Protein 9F2C (pdb70)

B-factor: mean 31.85, std 6.53, range [19.8, 59.44]

Foldseek 3Di:
DQPDDVVVVVVVVCVVPVVDDDDPCNSVVVSVVVVVLVVQLVVQCVVVVHPDRDPVSD/DPDDVVVVQVVVCVVPVVDGDDPVNVVVVVVVVVVLVVQLVVQCVVVVHPDRDPVSD/DFPDDVVVVQVVVCVVPVVDDDDPVNSVVVRVVVVVLVVQLVVQCVVVVHPDRDPVSD/DPDDVVVVQVVVCVVPVVDDDDPVNVVVVVVVVVVLVVQLVVQCVVVVHPDGDPVSD

Organism: Thermococcus kodakarensis (strain ATCC BAA-918 / JCM 12380 / KOD1) (NCBI:txid69014)

InterPro domains:
  IPR009072 Histone-fold [SSF47113] (6-59)

Structure (mmCIF, N/CA/C/O backbone):
data_9F2C
#
_entry.id   9F2C
#
_cell.length_a   52.655
_cell.length_b   64.294
_cell.length_c   79.846
_cell.angle_alpha   90.00
_cell.angle_beta   90.00
_cell.angle_gamma   90.00
#
_symmetry.space_group_name_H-M   'P 21 21 21'
#
loop_
_entity.id
_entity.type
_entity.pdbx_description
1 polymer 'hypothetical protein'
2 water water
#
loop_
_atom_site.group_PDB
_atom_site.id
_atom_site.type_symbol
_atom_site.label_atom_id
_atom_site.label_alt_id
_atom_site.label_comp_id
_atom_site.label_asym_id
_atom_site.label_entity_id
_atom_site.label_seq_id
_atom_site.pdbx_PDB_ins_code
_atom_site.Cartn_x
_atom_site.Cartn_y
_atom_site.Cartn_z
_atom_site.occupancy
_atom_site.B_iso_or_equiv
_atom_site.auth_seq_id
_atom_site.auth_comp_id
_atom_site.auth_asym_id
_atom_site.auth_atom_id
_atom_site.pdbx_PDB_model_num
ATOM 1 N N . ALA A 1 2 ? -20.221 7.735 -10.751 1.00 53.41 2 ALA A N 1
ATOM 2 C CA . ALA A 1 2 ? -21.357 7.905 -9.764 1.00 52.92 2 ALA A CA 1
ATOM 3 C C . ALA A 1 2 ? -20.785 8.399 -8.426 1.00 49.27 2 ALA A C 1
ATOM 4 O O . ALA A 1 2 ? -20.244 9.527 -8.434 1.00 51.19 2 ALA A O 1
ATOM 6 N N . GLU A 1 3 ? -20.870 7.613 -7.338 1.00 47.27 3 GLU A N 1
ATOM 7 C CA . GLU A 1 3 ? -20.216 7.909 -6.025 1.00 42.89 3 GLU A CA 1
ATOM 8 C C . GLU A 1 3 ? -18.730 7.521 -6.101 1.00 40.17 3 GLU A C 1
ATOM 9 O O . GLU A 1 3 ? -18.422 6.329 -6.326 1.00 40.38 3 GLU A O 1
ATOM 11 N N . MET A 1 4 ? -17.845 8.506 -5.946 1.00 35.63 4 MET A N 1
ATOM 12 C CA . MET A 1 4 ? -16.383 8.349 -6.138 1.00 35.09 4 MET A CA 1
ATOM 13 C C . MET A 1 4 ? -15.707 7.943 -4.822 1.00 32.89 4 MET A C 1
ATOM 14 O O . MET A 1 4 ? -14.617 7.361 -4.897 1.00 32.98 4 MET A O 1
ATOM 19 N N . LEU A 1 5 ? -16.328 8.209 -3.672 1.00 31.27 5 LEU A N 1
ATOM 20 C CA . LEU A 1 5 ? -15.685 8.011 -2.340 1.00 31.19 5 LEU A CA 1
ATOM 21 C C . LEU A 1 5 ? -16.122 6.674 -1.744 1.00 31.36 5 LEU A C 1
ATOM 22 O O . LEU A 1 5 ? -17.273 6.256 -1.995 1.00 32.24 5 LEU A O 1
ATOM 27 N N . VAL A 1 6 ? -15.225 6.041 -0.985 1.00 30.75 6 VAL A N 1
ATOM 28 C CA . VAL A 1 6 ? -15.526 4.868 -0.119 1.00 31.52 6 VAL A CA 1
ATOM 29 C C . VAL A 1 6 ? -15.728 5.410 1.301 1.00 29.60 6 VAL A C 1
ATOM 30 O O . VAL A 1 6 ? -14.734 5.867 1.907 1.00 28.02 6 VAL A O 1
ATOM 34 N N . LYS A 1 7 ? -16.961 5.370 1.812 1.00 29.88 7 LYS A N 1
ATOM 35 C CA . LYS A 1 7 ? -17.313 6.039 3.097 1.00 29.76 7 LYS A CA 1
ATOM 36 C C . LYS A 1 7 ? -16.502 5.395 4.228 1.00 30.17 7 LYS A C 1
ATOM 37 O O . LYS A 1 7 ? -16.049 6.145 5.094 1.00 29.10 7 LYS A O 1
ATOM 43 N N . SER A 1 8 ? -16.302 4.073 4.214 1.00 31.97 8 SER A N 1
ATOM 44 C CA . SER A 1 8 ? -15.518 3.360 5.259 1.00 33.46 8 SER A CA 1
ATOM 45 C C . SER A 1 8 ? -14.084 3.906 5.295 1.00 33.35 8 SER A C 1
ATOM 46 O O . SER A 1 8 ? -13.525 4.026 6.403 1.00 33.14 8 SER A O 1
ATOM 49 N N . LYS A 1 9 ? -13.520 4.258 4.135 1.00 33.14 9 LYS A N 1
ATOM 50 C CA . LYS A 1 9 ? -12.132 4.777 4.015 1.00 33.49 9 LYS A CA 1
ATOM 51 C C . LYS A 1 9 ? -12.078 6.225 4.516 1.00 31.03 9 LYS A C 1
ATOM 52 O O . LYS A 1 9 ? -11.060 6.605 5.134 1.00 30.82 9 LYS A O 1
ATOM 58 N N . VAL A 1 10 ? -13.122 7.008 4.254 1.00 29.10 10 VAL A N 1
ATOM 59 C CA . VAL A 1 10 ? -13.260 8.382 4.807 1.00 28.25 10 VAL A CA 1
ATOM 60 C C . VAL A 1 10 ? -13.288 8.267 6.339 1.00 28.27 10 VAL A C 1
ATOM 61 O O . VAL A 1 10 ? -12.537 8.989 6.991 1.00 27.78 10 VAL A O 1
ATOM 65 N N . LYS A 1 11 ? -14.099 7.363 6.882 1.00 29.06 11 LYS A N 1
ATOM 66 C CA . LYS A 1 11 ? -14.232 7.148 8.353 1.00 29.69 11 LYS A CA 1
ATOM 67 C C . LYS A 1 11 ? -12.865 6.785 8.937 1.00 31.09 11 LYS A C 1
ATOM 68 O O . LYS A 1 11 ? -12.470 7.409 9.934 1.00 30.46 11 LYS A O 1
ATOM 74 N N . GLU A 1 12 ? -12.163 5.832 8.313 1.00 32.80 12 GLU A N 1
ATOM 75 C CA . GLU A 1 12 ? -10.810 5.378 8.730 1.00 36.10 12 GLU A CA 1
ATOM 76 C C . GLU A 1 12 ? -9.856 6.585 8.725 1.00 34.42 12 GLU A C 1
ATOM 77 O O . GLU A 1 12 ? -9.107 6.751 9.697 1.00 34.47 12 GLU A O 1
ATOM 83 N N . PHE A 1 13 ? -9.886 7.408 7.678 1.00 33.22 13 PHE A N 1
ATOM 84 C CA . PHE A 1 13 ? -8.998 8.591 7.567 1.00 33.05 13 PHE A CA 1
ATOM 85 C C . PHE A 1 13 ? -9.299 9.580 8.699 1.00 32.53 13 PHE A C 1
ATOM 86 O O . PHE A 1 13 ? -8.352 10.048 9.345 1.00 34.09 13 PHE A O 1
ATOM 94 N N . VAL A 1 14 ? -10.576 9.885 8.937 1.00 30.94 14 VAL A N 1
ATOM 95 C CA . VAL A 1 14 ? -11.018 10.793 10.039 1.00 30.70 14 VAL A CA 1
ATOM 96 C C . VAL A 1 14 ? -10.419 10.280 11.354 1.00 32.96 14 VAL A C 1
ATOM 97 O O . VAL A 1 14 ? -9.845 11.095 12.098 1.00 33.96 14 VAL A O 1
ATOM 101 N N . LYS A 1 15 ? -10.528 8.975 11.619 1.00 34.54 15 LYS A N 1
ATOM 102 C CA . LYS A 1 15 ? -10.046 8.355 12.882 1.00 37.25 15 LYS A CA 1
ATOM 103 C C . LYS A 1 15 ? -8.527 8.548 12.989 1.00 38.50 15 LYS A C 1
ATOM 104 O O . LYS A 1 15 ? -8.061 8.807 14.105 1.00 38.77 15 LYS A O 1
ATOM 110 N N . SER A 1 16 ? -7.798 8.438 11.872 1.00 38.31 16 SER A N 1
ATOM 111 C CA . SER A 1 16 ? -6.320 8.595 11.821 1.00 40.76 16 SER A CA 1
ATOM 112 C C . SER A 1 16 ? -5.929 10.026 12.216 1.00 41.14 16 SER A C 1
ATOM 113 O O . SER A 1 16 ? -4.846 10.188 12.798 1.00 44.28 16 SER A O 1
ATOM 116 N N . VAL A 1 17 ? -6.778 11.021 11.931 1.00 39.53 17 VAL A N 1
ATOM 117 C CA . VAL A 1 17 ? -6.524 12.452 12.277 1.00 39.51 17 VAL A CA 1
ATOM 118 C C . VAL A 1 17 ? -7.011 12.719 13.708 1.00 39.37 17 VAL A C 1
ATOM 119 O O . VAL A 1 17 ? -6.239 13.284 14.502 1.00 41.09 17 VAL A O 1
ATOM 123 N N . ASP A 1 18 ? -8.249 12.345 14.030 1.00 37.27 18 ASP A N 1
ATOM 124 C CA . ASP A 1 18 ? -8.852 12.585 15.366 1.00 37.12 18 ASP A CA 1
ATOM 125 C C . ASP A 1 18 ? -9.653 11.356 15.785 1.00 36.36 18 ASP A C 1
ATOM 126 O O . ASP A 1 18 ? -10.785 11.162 15.330 1.00 33.86 18 ASP A O 1
ATOM 131 N N . PRO A 1 19 ? -9.093 10.512 16.684 1.00 38.35 19 PRO A N 1
ATOM 132 C CA . PRO A 1 19 ? -9.787 9.318 17.165 1.00 38.15 19 PRO A CA 1
ATOM 133 C C . PRO A 1 19 ? -11.165 9.543 17.814 1.00 37.19 19 PRO A C 1
ATOM 134 O O . PRO A 1 19 ? -11.917 8.599 17.871 1.00 36.63 19 PRO A O 1
ATOM 138 N N . GLU A 1 20 ? -11.440 10.746 18.331 1.00 37.19 20 GLU A N 1
ATOM 139 C CA A GLU A 1 20 ? -12.677 11.047 19.102 0.60 37.38 20 GLU A CA 1
ATOM 140 C CA B GLU A 1 20 ? -12.676 11.048 19.103 0.40 36.49 20 GLU A CA 1
ATOM 141 C C . GLU A 1 20 ? -13.736 11.671 18.188 1.00 34.96 20 GLU A C 1
ATOM 142 O O . GLU A 1 20 ? -14.875 11.853 18.668 1.00 33.44 20 GLU A O 1
ATOM 153 N N . MET A 1 21 ? -13.380 11.988 16.935 1.00 33.32 21 MET A N 1
ATOM 154 C CA . MET A 1 21 ? -14.285 12.691 15.995 1.00 32.52 21 MET A CA 1
ATOM 155 C C . MET A 1 21 ? -15.274 11.676 15.408 1.00 31.86 21 MET A C 1
ATOM 156 O O . MET A 1 21 ? -14.821 10.645 14.867 1.00 32.80 21 MET A O 1
ATOM 161 N N . ARG A 1 22 ? -16.571 11.950 15.543 1.00 31.21 22 ARG A N 1
ATOM 162 C CA . ARG A 1 22 ? -17.650 11.146 14.922 1.00 30.81 22 ARG A CA 1
ATOM 163 C C . ARG A 1 22 ? -18.101 11.877 13.657 1.00 28.67 22 ARG A C 1
ATOM 164 O O . ARG A 1 22 ? -17.774 13.071 13.496 1.00 27.99 22 ARG A O 1
ATOM 172 N N . VAL A 1 23 ? -18.740 11.148 12.749 1.00 26.15 23 VAL A N 1
ATOM 173 C CA . VAL A 1 23 ? -19.109 11.671 11.405 1.00 24.45 23 VAL A CA 1
ATOM 174 C C . VAL A 1 23 ? -20.629 11.591 11.267 1.00 23.67 23 VAL A C 1
ATOM 175 O O . VAL A 1 23 ? -21.164 10.473 11.315 1.00 23.48 23 VAL A O 1
ATOM 179 N N . SER A 1 24 ? -21.293 12.740 11.144 1.00 22.77 24 SER A N 1
ATOM 180 C CA . SER A 1 24 ? -22.748 12.820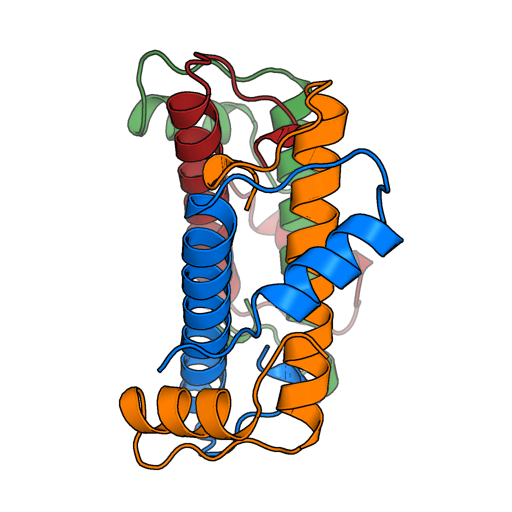 10.853 1.00 23.26 24 SER A CA 1
ATOM 181 C C . SER A 1 24 ? -22.987 12.285 9.440 1.00 23.12 24 SER A C 1
ATOM 182 O O . SER A 1 24 ? -22.117 12.420 8.579 1.00 22.73 24 SER A O 1
ATOM 185 N N . PRO A 1 25 ? -24.095 11.547 9.195 1.00 23.48 25 PRO A N 1
ATOM 186 C CA . PRO A 1 25 ? -24.251 10.842 7.919 1.00 23.48 25 PRO A CA 1
ATOM 187 C C . PRO A 1 25 ? -24.152 11.788 6.706 1.00 23.74 25 PRO A C 1
ATOM 188 O O . PRO A 1 25 ? -23.610 11.408 5.674 1.00 23.32 25 PRO A O 1
ATOM 192 N N . GLU A 1 26 ? -24.680 13.013 6.837 1.00 23.98 26 GLU A N 1
ATOM 193 C CA . GLU A 1 26 ? -24.786 13.956 5.692 1.00 24.70 26 GLU A CA 1
ATOM 194 C C . GLU A 1 26 ? -23.401 14.544 5.373 1.00 23.54 26 GLU A C 1
ATOM 195 O O . GLU A 1 26 ? -23.268 15.140 4.293 1.00 23.34 26 GLU A O 1
ATOM 201 N N . PHE A 1 27 ? -22.400 14.417 6.247 1.00 23.24 27 PHE A N 1
ATOM 202 C CA . PHE A 1 27 ? -21.005 14.835 5.947 1.00 23.17 27 PHE A CA 1
ATOM 203 C C . PHE A 1 27 ? -20.481 14.071 4.723 1.00 23.22 27 PHE A C 1
ATOM 204 O O . PHE A 1 27 ? -19.854 14.693 3.837 1.00 22.31 27 PHE A O 1
ATOM 212 N N . TYR A 1 28 ? -20.710 12.757 4.665 1.00 23.63 28 TYR A N 1
ATOM 213 C CA . TYR A 1 28 ? -20.217 11.919 3.542 1.00 24.34 28 TYR A CA 1
ATOM 214 C C . TYR A 1 28 ? -20.765 12.446 2.213 1.00 24.52 28 TYR A C 1
ATOM 215 O O . TYR A 1 28 ? -20.015 12.557 1.218 1.00 23.98 28 TYR A O 1
ATOM 224 N N . ASP A 1 29 ? -22.050 12.777 2.197 1.00 26.12 29 ASP A N 1
ATOM 225 C CA . ASP A 1 29 ? -22.777 13.273 0.996 1.00 27.62 29 ASP A CA 1
ATOM 226 C C . ASP A 1 29 ? -22.210 14.645 0.609 1.00 25.91 29 ASP A C 1
ATOM 227 O O . ASP A 1 29 ? -22.002 14.877 -0.584 1.00 24.31 29 ASP A O 1
ATOM 232 N N . ALA A 1 30 ? -21.977 15.528 1.581 1.00 24.64 30 ALA A N 1
ATOM 233 C CA . ALA A 1 30 ? -21.419 16.880 1.347 1.00 23.97 30 ALA A CA 1
ATOM 234 C C . ALA A 1 30 ? -19.985 16.753 0.821 1.00 22.52 30 ALA A C 1
ATOM 235 O O . ALA A 1 30 ? -19.636 17.498 -0.118 1.00 21.28 30 ALA A O 1
ATOM 237 N N . LEU A 1 31 ? -19.197 15.818 1.354 1.00 22.11 31 LEU A N 1
ATOM 238 C CA . LEU A 1 31 ? -17.802 15.589 0.895 1.00 22.43 31 LEU A CA 1
ATOM 239 C C . LEU A 1 31 ? -17.826 15.095 -0.560 1.00 22.64 31 LEU A C 1
ATOM 240 O O . LEU A 1 31 ? -17.035 15.636 -1.376 1.00 21.98 31 LEU A O 1
ATOM 245 N N . GLU A 1 32 ? -18.721 14.155 -0.875 1.00 24.03 32 GLU A N 1
ATOM 246 C CA . GLU A 1 32 ? -18.897 13.608 -2.247 1.00 25.35 32 GLU A CA 1
ATOM 247 C C . GLU A 1 32 ? -19.213 14.766 -3.209 1.00 24.68 32 GLU A C 1
ATOM 248 O O . GLU A 1 32 ? -18.593 14.819 -4.281 1.00 23.53 32 GLU A O 1
ATOM 254 N N . ALA A 1 33 ? -20.126 15.671 -2.842 1.00 25.18 33 ALA A N 1
ATOM 255 C CA . ALA A 1 33 ? -20.522 16.824 -3.687 1.00 26.19 33 ALA A CA 1
ATOM 256 C C . ALA A 1 33 ? -19.302 17.726 -3.926 1.00 25.96 33 ALA A C 1
ATOM 257 O O . ALA A 1 33 ? -19.134 18.198 -5.065 1.00 25.17 33 ALA A O 1
ATOM 259 N N . GLU A 1 34 ? -18.468 17.956 -2.910 1.00 25.41 34 GLU A N 1
ATOM 260 C CA . GLU A 1 34 ? -17.282 18.844 -3.040 1.00 26.36 34 GLU A CA 1
ATOM 261 C C . GLU A 1 34 ? -16.245 18.189 -3.961 1.00 24.79 34 GLU A C 1
ATOM 262 O O . GLU A 1 34 ? -15.611 18.919 -4.754 1.00 23.86 34 GLU A O 1
ATOM 268 N N . VAL A 1 35 ? -16.093 16.866 -3.893 1.00 24.61 35 VAL A N 1
ATOM 269 C CA . VAL A 1 35 ? -15.150 16.140 -4.792 1.00 25.47 35 VAL A CA 1
ATOM 270 C C . VAL A 1 35 ? -15.648 16.275 -6.239 1.00 25.17 35 VAL A C 1
ATOM 271 O O . VAL A 1 35 ? -14.821 16.569 -7.117 1.00 24.72 35 VAL A O 1
ATOM 275 N N . LYS A 1 36 ? -16.948 16.112 -6.474 1.00 25.49 36 LYS A N 1
ATOM 276 C CA . LYS A 1 36 ? -17.564 16.329 -7.814 1.00 26.78 36 LYS A CA 1
ATOM 277 C C . LYS A 1 36 ? -17.249 17.751 -8.283 1.00 26.24 36 LYS A C 1
ATOM 278 O O . LYS A 1 36 ? -16.872 17.903 -9.452 1.00 25.32 36 LYS A O 1
ATOM 284 N N . ALA A 1 37 ? -17.390 18.757 -7.417 1.00 25.54 37 ALA A N 1
ATOM 285 C CA . ALA A 1 37 ? -17.117 20.177 -7.739 1.00 26.15 37 ALA A CA 1
ATOM 286 C C . ALA A 1 37 ? -15.641 20.349 -8.127 1.00 25.29 37 ALA A C 1
ATOM 287 O O . ALA A 1 37 ? -15.371 21.068 -9.118 1.00 25.57 37 ALA A O 1
ATOM 289 N N . LEU A 1 38 ? -14.715 19.731 -7.392 1.00 24.96 38 LEU A N 1
ATOM 290 C CA . LEU A 1 38 ? -13.262 19.785 -7.719 1.00 25.52 38 LEU A CA 1
ATOM 291 C C . LEU A 1 38 ? -13.023 19.187 -9.108 1.00 24.53 38 LEU A C 1
ATOM 292 O O . LEU A 1 38 ? -12.249 19.763 -9.883 1.00 24.39 38 LEU A O 1
ATOM 297 N N . VAL A 1 39 ? -13.638 18.048 -9.410 1.00 24.18 39 VAL A N 1
ATOM 298 C CA . VAL A 1 39 ? -13.415 17.345 -10.707 1.00 24.22 39 VAL A CA 1
ATOM 299 C C . VAL A 1 39 ? -14.034 18.181 -11.834 1.00 24.49 39 VAL A C 1
ATOM 300 O O . VAL A 1 39 ? -13.410 18.275 -12.894 1.00 24.42 39 VAL A O 1
ATOM 304 N N . GLU A 1 40 ? -15.204 18.775 -11.620 1.00 25.50 40 GLU A N 1
ATOM 305 C CA . GLU A 1 40 ? -15.872 19.616 -12.648 1.00 27.31 40 GLU A CA 1
ATOM 306 C C . GLU A 1 40 ? -14.983 20.829 -12.945 1.00 26.31 40 GLU A C 1
ATOM 307 O O . GLU A 1 40 ? -14.844 21.188 -14.136 1.00 25.44 40 GLU A O 1
ATOM 313 N N . LYS A 1 41 ? -14.371 21.415 -11.910 1.00 25.15 41 LYS A N 1
ATOM 314 C CA . LYS A 1 41 ? -13.454 22.572 -12.080 1.00 25.91 41 LYS A CA 1
ATOM 315 C C . LYS A 1 41 ? -12.218 22.125 -12.867 1.00 23.41 41 LYS A C 1
ATOM 316 O O . LYS A 1 41 ? -11.789 22.863 -13.772 1.00 23.37 41 LYS A O 1
ATOM 322 N N . ALA A 1 42 ? -11.647 20.964 -12.524 1.00 21.74 42 ALA A N 1
ATOM 323 C CA . ALA A 1 42 ? -10.473 20.384 -13.219 1.00 20.98 42 ALA A CA 1
ATOM 324 C C . ALA A 1 42 ? -10.807 20.206 -14.708 1.00 21.39 42 ALA A C 1
ATOM 325 O O . ALA A 1 42 ? -9.959 20.557 -15.550 1.00 20.76 42 ALA A O 1
ATOM 327 N N . ILE A 1 43 ? -11.991 19.681 -15.019 1.00 21.59 43 ILE A N 1
ATOM 328 C CA . ILE A 1 43 ? -12.451 19.465 -16.422 1.00 22.91 43 ILE A CA 1
ATOM 329 C C . ILE A 1 43 ? -12.514 20.813 -17.150 1.00 23.50 43 ILE A C 1
ATOM 330 O O . ILE A 1 43 ? -12.061 20.863 -18.317 1.00 23.24 43 ILE A O 1
ATOM 335 N N . LYS A 1 44 ? -13.034 21.859 -16.504 1.00 24.31 44 LYS A N 1
ATOM 336 C CA . LYS A 1 44 ? -13.135 23.210 -17.115 1.00 25.92 44 LYS A CA 1
ATOM 337 C C . LYS A 1 44 ? -11.725 23.761 -17.390 1.00 24.72 44 LYS A C 1
ATOM 338 O O . LYS A 1 44 ? -11.537 24.425 -18.443 1.00 24.20 44 LYS A O 1
ATOM 344 N N . ARG A 1 45 ? -10.761 23.503 -16.501 1.00 23.07 45 ARG A N 1
ATOM 345 C CA . ARG A 1 45 ? -9.356 23.950 -16.682 1.00 22.63 45 ARG A CA 1
ATOM 346 C C . ARG A 1 45 ? -8.765 23.246 -17.912 1.00 22.63 45 ARG A C 1
ATOM 347 O O . ARG A 1 45 ? -8.133 23.925 -18.741 1.00 23.19 45 ARG A O 1
ATOM 355 N N . ALA A 1 46 ? -8.969 21.934 -18.037 1.00 22.31 46 ALA A N 1
ATOM 356 C CA . ALA A 1 46 ? -8.423 21.124 -19.152 1.00 22.37 46 ALA A CA 1
ATOM 357 C C . ALA A 1 46 ? -9.066 21.567 -20.468 1.00 22.81 46 ALA A C 1
ATOM 358 O O . ALA A 1 46 ? -8.325 21.743 -21.461 1.00 22.56 46 ALA A O 1
ATOM 360 N N . GLN A 1 47 ? -10.382 21.776 -20.470 1.00 23.32 47 GLN A N 1
ATOM 361 C CA . GLN A 1 47 ? -11.133 22.229 -21.672 1.00 25.04 47 GLN A CA 1
ATOM 362 C C . GLN A 1 47 ? -10.637 23.613 -22.111 1.00 25.77 47 GLN A C 1
ATOM 363 O O . GLN A 1 47 ? -10.508 23.825 -23.333 1.00 25.68 47 GLN A O 1
ATOM 369 N N . ALA A 1 48 ? -10.384 24.528 -21.163 1.00 25.25 48 ALA A N 1
ATOM 370 C CA . ALA A 1 48 ? -9.902 25.900 -21.459 1.00 26.45 48 ALA A CA 1
ATOM 371 C C . ALA A 1 48 ? -8.512 25.836 -22.115 1.00 26.43 48 ALA A C 1
ATOM 372 O O . ALA A 1 48 ? -8.176 26.730 -22.887 1.00 28.42 48 ALA A O 1
ATOM 374 N N . GLU A 1 49 ? -7.728 24.812 -21.803 1.00 26.15 49 GLU A N 1
ATOM 375 C CA . GLU A 1 49 ? -6.363 24.572 -22.342 1.00 26.93 49 GLU A CA 1
ATOM 376 C C . GLU A 1 49 ? -6.444 23.837 -23.689 1.00 27.38 49 GLU A C 1
ATOM 377 O O . GLU A 1 49 ? -5.412 23.767 -24.381 1.00 28.85 49 GLU A O 1
ATOM 383 N N . GLY A 1 50 ? -7.601 23.278 -24.032 1.00 27.13 50 GLY A N 1
ATOM 384 C CA . GLY A 1 50 ? -7.808 22.480 -25.259 1.00 28.74 50 GLY A CA 1
ATOM 385 C C . GLY A 1 50 ? -7.307 21.050 -25.109 1.00 29.01 50 GLY A C 1
ATOM 386 O O . GLY A 1 50 ? -6.979 20.426 -26.137 1.00 28.17 50 GLY A O 1
ATOM 387 N N . ARG A 1 51 ? -7.241 20.539 -23.878 1.00 28.77 51 ARG A N 1
ATOM 388 C CA . ARG A 1 51 ? -6.757 19.163 -23.572 1.00 29.90 51 ARG A CA 1
ATOM 389 C C . ARG A 1 51 ? -7.956 18.218 -23.440 1.00 29.61 51 ARG A C 1
ATOM 390 O O . ARG A 1 51 ? -9.025 18.667 -23.004 1.00 27.93 51 ARG A O 1
ATOM 398 N N . LYS A 1 52 ? -7.759 16.933 -23.764 1.00 30.36 52 LYS A N 1
ATOM 399 C CA . LYS A 1 52 ? -8.761 15.854 -23.564 1.00 31.27 52 LYS A CA 1
ATOM 400 C C . LYS A 1 52 ? -8.234 14.856 -22.531 1.00 30.26 52 LYS A C 1
ATOM 401 O O . LYS A 1 52 ? -8.722 13.706 -22.511 1.00 30.60 52 LYS A O 1
ATOM 407 N N . THR A 1 53 ? -7.279 15.288 -21.699 1.00 28.41 53 THR A N 1
ATOM 408 C CA . THR A 1 53 ? -6.707 14.507 -20.571 1.00 27.69 53 THR A CA 1
ATOM 409 C C . THR A 1 53 ? -6.644 15.401 -19.332 1.00 25.66 53 THR A C 1
ATOM 410 O O . THR A 1 53 ? -6.164 16.548 -19.443 1.00 24.00 53 THR A O 1
ATOM 414 N N . LEU A 1 54 ? -7.072 14.875 -18.187 1.00 25.14 54 LEU A N 1
ATOM 415 C CA . LEU A 1 54 ? -6.895 15.544 -16.869 1.00 24.52 54 LEU A CA 1
ATOM 416 C C . LEU A 1 54 ? -5.505 15.193 -16.344 1.00 24.57 54 LEU A C 1
ATOM 417 O O . LEU A 1 54 ? -5.210 13.984 -16.196 1.00 24.78 54 LEU A O 1
ATOM 422 N N . TYR A 1 55 ? -4.699 16.213 -16.052 1.00 24.83 55 TYR A N 1
ATOM 423 C CA . TYR A 1 55 ? -3.367 16.079 -15.409 1.00 25.92 55 TYR A CA 1
ATOM 424 C C . TYR A 1 55 ? -3.477 16.528 -13.951 1.00 24.40 55 TYR A C 1
ATOM 425 O O . TYR A 1 55 ? -4.477 17.204 -13.612 1.00 22.18 55 TYR A O 1
ATOM 434 N N . ALA A 1 56 ? -2.513 16.127 -13.121 1.00 24.58 56 ALA A N 1
ATOM 435 C CA . ALA A 1 56 ? -2.439 16.512 -11.693 1.00 25.02 56 ALA A CA 1
ATOM 436 C C . ALA A 1 56 ? -2.630 18.034 -11.556 1.00 24.19 56 ALA A C 1
ATOM 437 O O . ALA A 1 56 ? -3.403 18.473 -10.681 1.00 22.85 56 ALA A O 1
ATOM 439 N N . ARG A 1 57 ? -1.986 18.808 -12.428 1.00 24.70 57 ARG A N 1
ATOM 440 C CA . ARG A 1 57 ? -1.979 20.292 -12.347 1.00 25.37 57 ARG A CA 1
ATOM 441 C C . ARG A 1 57 ? -3.374 20.879 -12.625 1.00 24.87 57 ARG A C 1
ATOM 442 O O . ARG A 1 57 ? -3.539 22.066 -12.319 1.00 25.87 57 ARG A O 1
ATOM 450 N N . HIS A 1 58 ? -4.340 20.123 -13.169 1.00 23.51 58 HIS A N 1
ATOM 451 C CA . HIS A 1 58 ? -5.726 20.611 -13.396 1.00 23.07 58 HIS A CA 1
ATOM 452 C C . HIS A 1 58 ? -6.556 20.603 -12.106 1.00 22.63 58 HIS A C 1
ATOM 453 O O . HIS A 1 58 ? -7.595 21.271 -12.091 1.00 21.39 58 HIS A O 1
ATOM 460 N N . VAL A 1 59 ? -6.130 19.877 -11.077 1.00 23.80 59 VAL A N 1
ATOM 461 C CA . VAL A 1 59 ? -6.935 19.705 -9.830 1.00 25.12 59 VAL A CA 1
ATOM 462 C C . VAL A 1 59 ? -6.859 20.981 -8.979 1.00 27.02 59 VAL A C 1
ATOM 463 O O . VAL A 1 59 ? -7.776 21.286 -8.176 1.00 27.57 59 VAL A O 1
ATOM 468 N N . GLU B 1 3 ? -6.696 4.939 0.643 1.00 45.07 3 GLU B N 1
ATOM 469 C CA . GLU B 1 3 ? -7.324 5.536 -0.577 1.00 42.19 3 GLU B CA 1
ATOM 470 C C . GLU B 1 3 ? -8.838 5.652 -0.360 1.00 40.48 3 GLU B C 1
ATOM 471 O O . GLU B 1 3 ? -9.503 4.611 -0.174 1.00 40.32 3 GLU B O 1
ATOM 473 N N . MET B 1 4 ? -9.364 6.880 -0.390 1.00 36.61 4 MET B N 1
ATOM 474 C CA . MET B 1 4 ? -10.804 7.176 -0.196 1.00 35.34 4 MET B CA 1
ATOM 475 C C . MET B 1 4 ? -11.546 7.119 -1.541 1.00 33.60 4 MET B C 1
ATOM 476 O O . MET B 1 4 ? -12.766 6.957 -1.510 1.00 32.82 4 MET B O 1
ATOM 481 N N . LEU B 1 5 ? -10.849 7.254 -2.674 1.00 32.94 5 LEU B N 1
ATOM 482 C CA . LEU B 1 5 ? -11.486 7.318 -4.018 1.00 33.29 5 LEU B CA 1
ATOM 483 C C . LEU B 1 5 ? -11.515 5.949 -4.701 1.00 33.51 5 LEU B C 1
ATOM 484 O O . LEU B 1 5 ? -10.589 5.182 -4.492 1.00 34.62 5 LEU B O 1
ATOM 489 N N . VAL B 1 6 ? -12.558 5.694 -5.491 1.00 33.64 6 VAL B N 1
ATOM 490 C CA . VAL B 1 6 ? -12.652 4.552 -6.445 1.00 35.03 6 VAL B CA 1
ATOM 491 C C . VAL B 1 6 ? -12.305 5.110 -7.829 1.00 34.24 6 VAL B C 1
ATOM 492 O O . VAL B 1 6 ? -13.105 5.897 -8.367 1.00 31.25 6 VAL B O 1
ATOM 496 N N . LYS B 1 7 ? -11.158 4.724 -8.382 1.00 34.63 7 LYS B N 1
ATOM 497 C CA . LYS B 1 7 ? -10.625 5.331 -9.627 1.00 34.53 7 LYS B CA 1
ATOM 498 C C . LYS B 1 7 ? -11.611 5.113 -10.780 1.00 34.01 7 LYS B C 1
ATOM 499 O O . LYS B 1 7 ? -11.851 6.076 -11.536 1.00 32.09 7 LYS B O 1
ATOM 505 N N . SER B 1 8 ? -12.197 3.918 -10.886 1.00 35.01 8 SER B N 1
ATOM 506 C CA . SER B 1 8 ? -13.170 3.581 -11.958 1.00 36.12 8 SER B CA 1
ATOM 507 C C . SER B 1 8 ? -14.373 4.531 -11.876 1.00 35.22 8 SER B C 1
ATOM 508 O O . SER B 1 8 ? -14.882 4.921 -12.939 1.00 34.14 8 SER B O 1
ATOM 511 N N . LYS B 1 9 ? -14.792 4.911 -10.664 1.00 34.58 9 LYS B N 1
ATOM 512 C CA . LYS B 1 9 ? -15.960 5.801 -10.438 1.00 34.06 9 LYS B CA 1
ATOM 513 C C . LYS B 1 9 ? -15.602 7.244 -10.793 1.00 32.00 9 LYS B C 1
ATOM 514 O O . LYS B 1 9 ? -16.474 7.953 -11.312 1.00 31.42 9 LYS B O 1
ATOM 520 N N . VAL B 1 10 ? -14.369 7.662 -10.517 1.00 30.89 10 VAL B N 1
ATOM 521 C CA . VAL B 1 10 ? -13.871 9.003 -10.936 1.00 30.48 10 VAL B CA 1
ATOM 522 C C . VAL B 1 10 ? -13.894 9.042 -12.466 1.00 30.42 10 VAL B C 1
ATOM 523 O O . VAL B 1 10 ? -14.449 10.014 -13.008 1.00 29.99 10 VAL B O 1
ATOM 527 N N . LYS B 1 11 ? -13.374 7.997 -13.123 1.00 31.51 11 LYS B N 1
ATOM 528 C CA . LYS B 1 11 ? -13.339 7.905 -14.612 1.00 32.27 11 LYS B CA 1
ATOM 529 C C . LYS B 1 11 ? -14.771 8.016 -15.158 1.00 33.98 11 LYS B C 1
ATOM 530 O O . LYS B 1 11 ? -15.001 8.834 -16.066 1.00 34.04 11 LYS B O 1
ATOM 532 N N . GLU B 1 12 ? -15.698 7.236 -14.601 1.00 35.54 12 GLU B N 1
ATOM 533 C CA . GLU B 1 12 ? -17.131 7.208 -14.998 1.00 37.72 12 GLU B CA 1
ATOM 534 C C . GLU B 1 12 ? -17.730 8.609 -14.821 1.00 35.81 12 GLU B C 1
ATOM 535 O O . GLU B 1 12 ? -18.435 9.068 -15.728 1.00 35.71 12 GLU B O 1
ATOM 541 N N . PHE B 1 13 ? -17.462 9.283 -13.703 1.00 33.79 13 PHE B N 1
ATOM 542 C CA . PHE B 1 13 ? -17.999 10.644 -13.435 1.00 32.44 13 PHE B CA 1
ATOM 543 C C . PHE B 1 13 ? -17.466 11.619 -14.495 1.00 31.39 13 PHE B C 1
ATOM 544 O O . PHE B 1 13 ? -18.252 12.396 -15.058 1.00 31.23 13 PHE B O 1
ATOM 552 N N . VAL B 1 14 ? -16.163 11.585 -14.761 1.00 30.12 14 VAL B N 1
ATOM 553 C CA . VAL B 1 14 ? -15.523 12.474 -15.777 1.00 29.91 14 VAL B CA 1
ATOM 554 C C . VAL B 1 14 ? -16.237 12.264 -17.119 1.00 31.44 14 VAL B C 1
ATOM 555 O O . VAL B 1 14 ? -16.574 13.269 -17.776 1.00 31.74 14 VAL B O 1
ATOM 559 N N . LYS B 1 15 ? -16.487 11.010 -17.503 1.00 33.14 15 LYS B N 1
ATOM 560 C CA . LYS B 1 15 ? -17.153 10.659 -18.783 1.00 35.37 15 LYS B CA 1
ATOM 561 C C . LYS B 1 15 ? -18.569 11.249 -18.807 1.00 36.47 15 LYS B C 1
ATOM 562 O O . LYS B 1 15 ? -18.982 11.719 -19.880 1.00 36.57 15 LYS B O 1
ATOM 565 N N . SER B 1 16 ? -19.270 11.252 -17.676 1.00 35.86 16 SER B N 1
ATOM 566 C CA . SER B 1 16 ? -20.650 11.798 -17.549 1.00 37.55 16 SER B CA 1
ATOM 567 C C . SER B 1 16 ? -20.640 13.311 -17.820 1.00 37.29 16 SER B C 1
ATOM 568 O O . SER B 1 16 ? -21.650 13.807 -18.348 1.00 39.40 16 SER B O 1
ATOM 571 N N . VAL B 1 17 ? -19.541 14.006 -17.499 1.00 36.29 17 VAL B N 1
ATOM 572 C CA . VAL B 1 17 ? -19.393 15.476 -17.719 1.00 35.69 17 VAL B CA 1
ATOM 573 C C . VAL B 1 17 ? -18.890 15.727 -19.146 1.00 35.88 17 VAL B C 1
ATOM 574 O O . VAL B 1 17 ? -19.489 16.557 -19.843 1.00 36.56 17 VAL B O 1
ATOM 578 N N . ASP B 1 18 ? -17.817 15.057 -19.566 1.00 34.79 18 ASP B N 1
ATOM 579 C CA . ASP B 1 18 ? -17.217 15.232 -20.917 1.00 34.68 18 ASP B CA 1
ATOM 580 C C . ASP B 1 18 ? -16.852 13.858 -21.453 1.00 34.54 18 ASP B C 1
ATOM 581 O O . ASP B 1 18 ? -15.862 13.290 -21.030 1.00 32.38 18 ASP B O 1
ATOM 586 N N . PRO B 1 19 ? -17.649 13.293 -22.392 1.00 36.34 19 PRO B N 1
ATOM 587 C CA . PRO B 1 19 ? -17.401 11.967 -22.964 1.00 36.51 19 PRO B CA 1
ATOM 588 C C . PRO B 1 19 ? -16.007 11.715 -23.542 1.00 35.73 19 PRO B C 1
ATOM 589 O O . PRO B 1 19 ? -15.638 10.567 -23.612 1.00 35.83 19 PRO B O 1
ATOM 593 N N . GLU B 1 20 ? -15.293 12.761 -23.982 1.00 34.98 20 GLU B N 1
ATOM 594 C CA . GLU B 1 20 ? -13.964 12.623 -24.642 1.00 34.90 20 GLU B CA 1
ATOM 595 C C . GLU B 1 20 ? -12.824 12.788 -23.632 1.00 32.68 20 GLU B C 1
ATOM 596 O O . GLU B 1 20 ? -11.675 12.544 -24.016 1.00 32.74 20 GLU B O 1
ATOM 602 N N . MET B 1 21 ? -13.122 13.205 -22.399 1.00 31.41 21 MET B N 1
ATOM 603 C CA . MET B 1 21 ? -12.084 13.546 -21.393 1.00 29.67 21 MET B CA 1
ATOM 604 C C . MET B 1 21 ? -11.586 12.253 -20.732 1.00 30.61 21 MET B C 1
ATOM 605 O O . MET B 1 21 ? -12.404 11.463 -20.238 1.00 31.04 21 MET B O 1
ATOM 610 N N . ARG B 1 22 ? -10.275 12.026 -20.779 1.00 30.85 22 ARG B N 1
ATOM 611 C CA . ARG B 1 22 ? -9.604 10.879 -20.126 1.00 32.00 22 ARG B CA 1
ATOM 612 C C . ARG B 1 22 ? -8.932 11.396 -18.855 1.00 29.55 22 ARG B C 1
ATOM 613 O O . ARG B 1 22 ? -8.866 12.622 -18.662 1.00 29.43 22 ARG B O 1
ATOM 621 N N . VAL B 1 23 ? -8.499 10.489 -17.988 1.00 28.27 23 VAL B N 1
ATOM 622 C CA . VAL B 1 23 ? -7.878 10.812 -16.678 1.00 27.26 23 VAL B CA 1
ATOM 623 C C . VAL B 1 23 ? -6.481 10.189 -16.643 1.00 27.05 23 VAL B C 1
ATOM 624 O O . VAL B 1 23 ? -6.388 8.953 -16.749 1.00 27.46 23 VAL B O 1
ATOM 628 N N . SER B 1 24 ? -5.440 11.010 -16.485 1.00 26.16 24 SER B N 1
ATOM 629 C CA . SER B 1 24 ? -4.047 10.536 -16.288 1.00 25.93 24 SER B CA 1
ATOM 630 C C . SER B 1 24 ? -3.969 9.823 -14.943 1.00 25.88 24 SER B C 1
ATOM 631 O O . SER B 1 24 ? -4.676 10.187 -14.000 1.00 24.73 24 SER B O 1
ATOM 634 N N . PRO B 1 25 ? -3.112 8.794 -14.794 1.00 26.76 25 PRO B N 1
ATOM 635 C CA . PRO B 1 25 ? -2.925 8.149 -13.493 1.00 27.62 25 PRO B CA 1
ATOM 636 C C . PRO B 1 25 ? -2.583 9.147 -12.371 1.00 27.43 25 PRO B C 1
ATOM 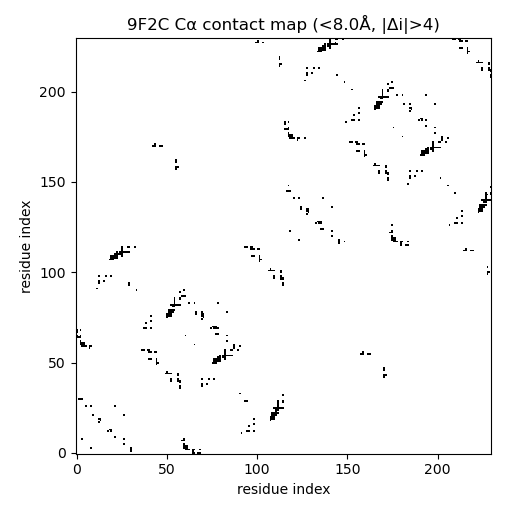637 O O . PRO B 1 25 ? -3.048 8.962 -11.258 1.00 27.03 25 PRO B O 1
ATOM 641 N N . GLU B 1 26 ? -1.811 10.189 -12.671 1.00 27.27 26 GLU B N 1
ATOM 642 C CA . GLU B 1 26 ? -1.307 11.130 -11.626 1.00 27.75 26 GLU B CA 1
ATOM 643 C C . GLU B 1 26 ? -2.450 12.058 -11.168 1.00 27.36 26 GLU B C 1
ATOM 644 O O . GLU B 1 26 ? -2.363 12.630 -10.054 1.00 26.95 26 GLU B O 1
ATOM 650 N N . PHE B 1 27 ? -3.495 12.217 -11.970 1.00 26.88 27 PHE B N 1
ATOM 651 C CA . PHE B 1 27 ? -4.682 13.018 -11.580 1.00 27.26 27 PHE B CA 1
ATOM 652 C C . PHE B 1 27 ? -5.364 12.372 -10.377 1.00 28.56 27 PHE B C 1
ATOM 653 O O . PHE B 1 27 ? -5.721 13.090 -9.425 1.00 27.31 27 PHE B O 1
ATOM 661 N N . TYR B 1 28 ? -5.546 11.050 -10.403 1.00 30.55 28 TYR B N 1
ATOM 662 C CA . TYR B 1 28 ? -6.195 10.301 -9.291 1.00 31.17 28 TYR B CA 1
ATOM 663 C C . TYR B 1 28 ? -5.434 10.559 -7.988 1.00 31.07 28 TYR B C 1
ATOM 664 O O . TYR B 1 28 ? -6.089 10.806 -6.969 1.00 30.15 28 TYR B O 1
ATOM 673 N N . ASP B 1 29 ? -4.103 10.519 -8.020 1.00 31.80 29 ASP B N 1
ATOM 674 C CA . ASP B 1 29 ? -3.221 10.712 -6.834 1.00 32.72 29 ASP B CA 1
ATOM 675 C C . ASP B 1 29 ? -3.394 12.155 -6.320 1.00 30.71 29 ASP B C 1
ATOM 676 O O . ASP B 1 29 ? -3.517 12.350 -5.076 1.00 30.88 29 ASP B O 1
ATOM 681 N N . ALA B 1 30 ? -3.392 13.140 -7.220 1.00 28.62 30 ALA B N 1
ATOM 682 C CA . ALA B 1 30 ? -3.552 14.567 -6.852 1.00 28.24 30 ALA B CA 1
ATOM 683 C C . ALA B 1 30 ? -4.961 14.793 -6.270 1.00 26.63 30 ALA B C 1
ATOM 684 O O . ALA B 1 30 ? -5.098 15.540 -5.278 1.00 26.11 30 ALA B O 1
ATOM 686 N N . LEU B 1 31 ? -5.980 14.165 -6.854 1.00 26.33 31 LEU B N 1
ATOM 687 C CA . LEU B 1 31 ? -7.384 14.295 -6.373 1.00 26.49 31 LEU B CA 1
ATOM 688 C C . LEU B 1 31 ? -7.494 13.681 -4.973 1.00 27.46 31 LEU B C 1
ATOM 689 O O . LEU B 1 31 ? -8.133 14.281 -4.105 1.00 26.64 31 LEU B O 1
ATOM 694 N N . GLU B 1 32 ? -6.875 12.526 -4.755 1.00 29.33 32 GLU B N 1
ATOM 695 C CA . GLU B 1 32 ? -6.851 11.833 -3.437 1.00 30.54 32 GLU B CA 1
ATOM 696 C C . GLU B 1 32 ? -6.243 12.773 -2.391 1.00 29.88 32 GLU B C 1
ATOM 697 O O . GLU B 1 32 ? -6.820 12.879 -1.281 1.00 30.28 32 GLU B O 1
ATOM 703 N N . ALA B 1 33 ? -5.135 13.451 -2.705 1.00 29.77 33 ALA B N 1
ATOM 704 C CA . ALA B 1 33 ? -4.479 14.409 -1.781 1.00 29.91 33 ALA B CA 1
ATOM 705 C C . ALA B 1 33 ? -5.442 15.563 -1.452 1.00 29.10 33 ALA B C 1
ATOM 706 O O . ALA B 1 33 ? -5.495 15.980 -0.287 1.00 29.13 33 ALA B O 1
ATOM 708 N N . GLU B 1 34 ? -6.188 16.066 -2.438 1.00 28.20 34 GLU B N 1
ATOM 709 C CA . GLU B 1 34 ? -7.146 17.189 -2.240 1.00 28.48 34 GLU B CA 1
ATOM 710 C C . GLU B 1 34 ? -8.302 16.731 -1.333 1.00 27.58 34 GLU B C 1
ATOM 711 O O . GLU B 1 34 ? -8.741 17.531 -0.485 1.00 27.40 34 GLU B O 1
ATOM 717 N N . VAL B 1 35 ? -8.759 15.485 -1.472 1.00 27.22 35 VAL B N 1
ATOM 718 C CA . VAL B 1 35 ? -9.849 14.939 -0.617 1.00 27.74 35 VAL B CA 1
ATOM 719 C C . VAL B 1 35 ? -9.341 14.869 0.833 1.00 27.52 35 VAL B C 1
ATOM 720 O O . VAL B 1 35 ? -10.093 15.301 1.751 1.00 26.75 35 VAL B O 1
ATOM 724 N N . LYS B 1 36 ? -8.111 14.386 1.035 1.00 28.13 36 LYS B N 1
ATOM 725 C CA . LYS B 1 36 ? -7.473 14.353 2.377 1.00 29.52 36 LYS B CA 1
ATOM 726 C C . LYS B 1 36 ? -7.448 15.779 2.949 1.00 29.23 36 LYS B C 1
ATOM 727 O O . LYS B 1 36 ? -7.818 15.946 4.133 1.00 27.71 36 LYS B O 1
ATOM 731 N N . ALA B 1 37 ? -7.050 16.769 2.140 1.00 28.34 37 ALA B N 1
ATOM 732 C CA . ALA B 1 37 ? -6.969 18.188 2.553 1.00 29.01 37 ALA B CA 1
ATOM 733 C C . ALA B 1 37 ? -8.362 18.697 2.956 1.00 28.38 37 ALA B C 1
ATOM 734 O O . ALA B 1 37 ? -8.435 19.400 3.983 1.00 27.94 37 ALA B O 1
ATOM 736 N N . LEU B 1 38 ? -9.419 18.372 2.194 1.00 27.42 38 LEU B N 1
ATOM 737 C CA . LEU B 1 38 ? -10.815 18.768 2.527 1.00 27.40 38 LEU B CA 1
ATOM 738 C C . LEU B 1 38 ? -11.184 18.203 3.902 1.00 26.94 38 LEU B C 1
ATOM 739 O O . LEU B 1 38 ? -11.765 18.951 4.712 1.00 26.85 38 LEU B O 1
ATOM 744 N N . VAL B 1 39 ? -10.885 16.928 4.145 1.00 26.56 39 VAL B N 1
ATOM 745 C CA . VAL B 1 39 ? -11.303 1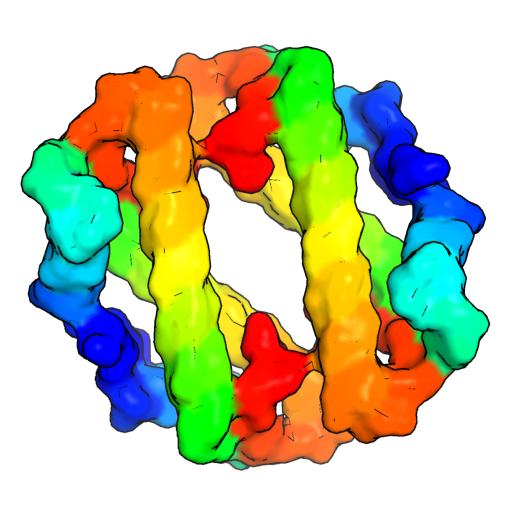6.263 5.412 1.00 27.06 39 VAL B CA 1
ATOM 746 C C . VAL B 1 39 ? -10.505 16.869 6.579 1.00 28.16 39 VAL B C 1
ATOM 747 O O . VAL B 1 39 ? -11.117 17.112 7.659 1.00 27.25 39 VAL B O 1
ATOM 751 N N . GLU B 1 40 ? -9.201 17.115 6.380 1.00 28.65 40 GLU B N 1
ATOM 752 C CA . GLU B 1 40 ? -8.342 17.695 7.442 1.00 31.05 40 GLU B CA 1
ATOM 753 C C . GLU B 1 40 ? -8.877 19.093 7.795 1.00 29.93 40 GLU B C 1
ATOM 754 O O . GLU B 1 40 ? -8.937 19.415 8.999 1.00 28.80 40 GLU B O 1
ATOM 760 N N . LYS B 1 41 ? -9.285 19.879 6.789 1.00 29.38 41 LYS B N 1
ATOM 761 C CA . LYS B 1 41 ? -9.815 21.247 7.005 1.00 30.18 41 LYS B CA 1
ATOM 762 C C . LYS B 1 41 ? -11.147 21.147 7.755 1.00 28.55 41 LYS B C 1
ATOM 763 O O . LYS B 1 41 ? -11.344 21.933 8.694 1.00 29.03 41 LYS B O 1
ATOM 769 N N . ALA B 1 42 ? -12.019 20.221 7.365 1.00 26.71 42 ALA B N 1
ATOM 770 C CA . ALA B 1 42 ? -13.325 19.984 8.035 1.00 25.57 42 ALA B CA 1
ATOM 771 C C . ALA B 1 42 ? -13.094 19.677 9.522 1.00 25.65 42 ALA B C 1
ATOM 772 O O . ALA B 1 42 ? -13.796 20.256 10.381 1.00 25.43 42 ALA B O 1
ATOM 774 N N . ILE B 1 43 ? -12.130 18.807 9.818 1.00 26.41 43 ILE B N 1
ATOM 775 C CA . ILE B 1 43 ? -11.788 18.421 11.216 1.00 27.32 43 ILE B CA 1
ATOM 776 C C . ILE B 1 43 ? -11.313 19.658 11.990 1.00 28.22 43 ILE B C 1
ATOM 777 O O . ILE B 1 43 ? -11.723 19.814 13.147 1.00 28.79 43 ILE B O 1
ATOM 782 N N . LYS B 1 44 ? -10.489 20.506 11.380 1.00 29.06 44 LYS B N 1
ATOM 783 C CA . LYS B 1 44 ? -9.973 21.744 12.029 1.00 31.77 44 LYS B CA 1
ATOM 784 C C . LYS B 1 44 ? -11.136 22.709 12.306 1.00 30.54 44 LYS B C 1
ATOM 785 O O . LYS B 1 44 ? -11.111 23.355 13.365 1.00 30.44 44 LYS B O 1
ATOM 791 N N . ARG B 1 45 ? -12.133 22.780 11.422 1.00 29.29 45 ARG B N 1
ATOM 792 C CA . ARG B 1 45 ? -13.333 23.640 11.629 1.00 28.73 45 ARG B CA 1
ATOM 793 C C . ARG B 1 45 ? -14.111 23.119 12.848 1.00 28.33 45 ARG B C 1
ATOM 794 O O . ARG B 1 45 ? -14.496 23.938 13.715 1.00 28.58 45 ARG B O 1
ATOM 802 N N . ALA B 1 46 ? -14.324 21.802 12.935 1.00 27.52 46 ALA B N 1
ATOM 803 C CA . ALA B 1 46 ? -15.101 21.174 14.030 1.00 27.53 46 ALA B CA 1
ATOM 804 C C . ALA B 1 46 ? -14.328 21.358 15.356 1.00 28.96 46 ALA B C 1
ATOM 805 O O . ALA B 1 46 ? -14.942 21.708 16.378 1.00 29.17 46 ALA B O 1
ATOM 807 N N . GLN B 1 47 ? -13.014 21.146 15.340 1.00 29.72 47 GLN B N 1
ATOM 808 C CA . GLN B 1 47 ? -12.144 21.301 16.543 1.00 31.21 47 GLN B CA 1
ATOM 809 C C . GLN B 1 47 ? -12.156 22.757 17.021 1.00 31.94 47 GLN B C 1
ATOM 810 O O . GLN B 1 47 ? -12.188 22.959 18.239 1.00 32.11 47 GLN B O 1
ATOM 816 N N . ALA B 1 48 ? -12.136 23.732 16.105 1.00 31.85 48 ALA B N 1
ATOM 817 C CA . ALA B 1 48 ? -12.170 25.179 16.434 1.00 33.10 48 ALA B CA 1
ATOM 818 C C . ALA B 1 48 ? -13.494 25.523 17.132 1.00 32.96 48 ALA B C 1
ATOM 819 O O . ALA B 1 48 ? -13.497 26.451 17.952 1.00 33.34 48 ALA B O 1
ATOM 821 N N . GLU B 1 49 ? -14.564 24.794 16.830 1.00 31.68 49 GLU B N 1
ATOM 822 C CA . GLU B 1 49 ? -15.911 24.962 17.435 1.00 32.89 49 GLU B CA 1
ATOM 823 C C . GLU B 1 49 ? -16.005 24.223 18.782 1.00 33.26 49 GLU B C 1
ATOM 824 O O . GLU B 1 49 ? -16.970 24.462 19.522 1.00 33.81 49 GLU B O 1
ATOM 830 N N . GLY B 1 50 ? -15.073 23.310 19.061 1.00 34.11 50 GLY B N 1
ATOM 831 C CA . GLY B 1 50 ? -15.115 22.408 20.228 1.00 34.95 50 GLY B CA 1
ATOM 832 C C . GLY B 1 50 ? -16.055 21.227 20.025 1.00 34.61 50 GLY B C 1
ATOM 833 O O . GLY B 1 50 ? -16.518 20.667 21.037 1.00 35.48 50 GLY B O 1
ATOM 834 N N . ARG B 1 51 ? -16.363 20.869 18.774 1.00 34.26 51 ARG B N 1
ATOM 835 C CA . ARG B 1 51 ? -17.317 19.778 18.425 1.00 34.42 51 ARG B CA 1
ATOM 836 C C . ARG B 1 51 ? -16.554 18.469 18.192 1.00 32.34 51 ARG B C 1
ATOM 837 O O . ARG B 1 51 ? -15.420 18.521 17.701 1.00 31.61 51 ARG B O 1
ATOM 845 N N . LYS B 1 52 ? -17.201 17.346 18.505 1.00 30.79 52 LYS B N 1
ATOM 846 C CA . LYS B 1 52 ? -16.670 15.981 18.261 1.00 30.65 52 LYS B CA 1
ATOM 847 C C . LYS B 1 52 ? -17.585 15.275 17.247 1.00 28.75 52 LYS B C 1
ATOM 848 O O . LYS B 1 52 ? -17.569 14.024 17.212 1.00 28.81 52 LYS B O 1
ATOM 852 N N . THR B 1 53 ? -18.308 16.046 16.425 1.00 27.47 53 THR B N 1
ATOM 853 C CA . THR B 1 53 ? -19.076 15.542 15.252 1.00 26.59 53 THR B CA 1
ATOM 854 C C . THR B 1 53 ? -18.763 16.393 14.012 1.00 25.64 53 THR B C 1
ATOM 855 O O . THR B 1 53 ? -18.821 17.620 14.129 1.00 24.25 53 THR B O 1
ATOM 859 N N . LEU B 1 54 ? -18.467 15.744 12.886 1.00 24.70 54 LEU B N 1
ATOM 860 C CA . LEU B 1 54 ? -18.345 16.406 11.563 1.00 24.55 54 LEU B CA 1
ATOM 861 C C . LEU B 1 54 ? -19.732 16.493 10.927 1.00 23.58 54 LEU B C 1
ATOM 862 O O . LEU B 1 54 ? -20.397 15.434 10.781 1.00 22.82 54 LEU B O 1
ATOM 867 N N . TYR B 1 55 ? -20.136 17.696 10.550 1.00 22.38 55 TYR B N 1
ATOM 868 C CA . TYR B 1 55 ? -21.391 17.988 9.825 1.00 23.09 55 TYR B CA 1
ATOM 869 C C . TYR B 1 55 ? -21.073 18.379 8.381 1.00 22.32 55 TYR B C 1
ATOM 870 O O . TYR B 1 55 ? -19.911 18.751 8.109 1.00 22.16 55 TYR B O 1
ATOM 879 N N . ALA B 1 56 ? -22.084 18.336 7.514 1.00 22.50 56 ALA B N 1
ATOM 880 C CA . ALA B 1 56 ? -22.012 18.825 6.116 1.00 23.02 56 ALA B CA 1
ATOM 881 C C . ALA B 1 56 ? -21.396 20.229 6.102 1.00 22.93 56 ALA B C 1
ATOM 882 O O . ALA B 1 56 ? -20.529 20.483 5.252 1.00 22.46 56 ALA B O 1
ATOM 884 N N . ARG B 1 57 ? -21.806 21.109 7.021 1.00 23.51 57 ARG B N 1
ATOM 885 C CA . ARG B 1 57 ? -21.360 22.526 7.027 1.00 24.12 57 ARG B CA 1
ATOM 886 C C . ARG B 1 57 ? -19.856 22.648 7.334 1.00 24.05 57 ARG B C 1
ATOM 887 O O . ARG B 1 57 ? -19.321 23.743 7.082 1.00 25.78 57 ARG B O 1
ATOM 895 N N . HIS B 1 58 ? -19.182 21.614 7.844 1.00 23.43 58 HIS B N 1
ATOM 896 C CA . HIS B 1 58 ? -17.713 21.638 8.084 1.00 24.31 58 HIS B CA 1
ATOM 897 C C . HIS B 1 58 ? -16.915 21.405 6.785 1.00 25.47 58 HIS B C 1
ATOM 898 O O . HIS B 1 58 ? -15.727 21.735 6.784 1.00 25.34 58 HIS B O 1
ATOM 905 N N . VAL B 1 59 ? -17.526 20.850 5.734 1.00 27.24 59 VAL B N 1
ATOM 906 C CA . VAL B 1 59 ? -16.859 20.534 4.431 1.00 29.24 59 VAL B CA 1
ATOM 907 C C . VAL B 1 59 ? -16.532 21.842 3.712 1.00 30.66 59 VAL B C 1
ATOM 908 O O . VAL B 1 59 ? -17.330 22.790 3.702 1.00 31.82 59 VAL B O 1
ATOM 913 N N . ALA C 1 2 ? 0.780 44.208 1.194 1.00 59.44 2 ALA C N 1
ATOM 914 C CA . ALA C 1 2 ? 0.592 42.806 1.668 1.00 56.56 2 ALA C CA 1
ATOM 915 C C . ALA C 1 2 ? -0.863 42.373 1.444 1.00 52.95 2 ALA C C 1
ATOM 916 O O . ALA C 1 2 ? -1.073 41.264 0.907 1.00 54.08 2 ALA C O 1
ATOM 918 N N . GLU C 1 3 ? -1.813 43.220 1.853 1.00 50.58 3 GLU C N 1
ATOM 919 C CA . GLU C 1 3 ? -3.272 42.939 1.849 1.00 46.06 3 GLU C CA 1
ATOM 920 C C . GLU C 1 3 ? -3.838 43.152 0.438 1.00 43.69 3 GLU C C 1
ATOM 921 O O . GLU C 1 3 ? -3.759 44.286 -0.066 1.00 44.12 3 GLU C O 1
ATOM 923 N N . MET C 1 4 ? -4.420 42.110 -0.155 1.00 39.70 4 MET C N 1
ATOM 924 C CA . MET C 1 4 ? -5.087 42.180 -1.483 1.00 38.55 4 MET C CA 1
ATOM 925 C C . MET C 1 4 ? -6.555 42.605 -1.336 1.00 37.77 4 MET C C 1
ATOM 926 O O . MET C 1 4 ? -7.101 43.136 -2.312 1.00 37.84 4 MET C O 1
ATOM 931 N N . LEU C 1 5 ? -7.165 42.411 -0.161 1.00 36.35 5 LEU C N 1
ATOM 932 C CA . LEU C 1 5 ? -8.612 42.683 0.061 1.00 35.73 5 LEU C CA 1
ATOM 933 C C . LEU C 1 5 ? -8.805 44.070 0.679 1.00 36.11 5 LEU C C 1
ATOM 934 O O . LEU C 1 5 ? -7.941 44.512 1.453 1.00 36.30 5 LEU C O 1
ATOM 939 N N . VAL C 1 6 ? -9.920 44.718 0.336 1.00 36.08 6 VAL C N 1
ATOM 940 C CA . VAL C 1 6 ? -10.450 45.930 1.020 1.00 37.02 6 VAL C CA 1
ATOM 941 C C . VAL C 1 6 ? -11.523 45.447 1.998 1.00 35.22 6 VAL C C 1
ATOM 942 O O . VAL C 1 6 ? -12.572 44.966 1.532 1.00 32.86 6 VAL C O 1
ATOM 946 N N . LYS C 1 7 ? -11.269 45.566 3.303 1.00 35.43 7 LYS C N 1
ATOM 947 C CA . LYS C 1 7 ? -12.156 44.995 4.351 1.00 34.21 7 LYS C CA 1
ATOM 948 C C . LYS C 1 7 ? -13.558 45.601 4.234 1.00 34.05 7 LYS C C 1
ATOM 949 O O . LYS C 1 7 ? -14.527 44.843 4.355 1.00 32.32 7 LYS C O 1
ATOM 955 N N . SER C 1 8 ? -13.674 46.910 3.996 1.00 36.34 8 SER C N 1
ATOM 956 C CA . SER C 1 8 ? -14.988 47.598 3.865 1.00 37.36 8 SER C CA 1
ATOM 957 C C . SER C 1 8 ? -15.783 46.976 2.705 1.00 37.25 8 SER C C 1
ATOM 958 O O . SER C 1 8 ? -17.011 46.850 2.837 1.00 36.45 8 SER C O 1
ATOM 961 N N . LYS C 1 9 ? -15.107 46.570 1.625 1.00 36.28 9 LYS C N 1
ATOM 962 C CA . LYS C 1 9 ? -15.753 45.974 0.422 1.00 36.98 9 LYS C CA 1
ATOM 963 C C . LYS C 1 9 ? -16.191 44.535 0.726 1.00 34.38 9 LYS C C 1
ATOM 964 O O . LYS C 1 9 ? -17.254 44.118 0.227 1.00 34.44 9 LYS C O 1
ATOM 970 N N . VAL C 1 10 ? -15.402 43.802 1.513 1.00 32.25 10 VAL C N 1
ATOM 971 C CA . VAL C 1 10 ? -15.785 42.452 2.012 1.00 31.06 10 VAL C CA 1
ATOM 972 C C . VAL C 1 10 ? -17.068 42.607 2.840 1.00 30.56 10 VAL C C 1
ATOM 973 O O . VAL C 1 10 ? -18.024 41.860 2.584 1.00 29.65 10 VAL C O 1
ATOM 977 N N . LYS C 1 11 ? -17.091 43.572 3.769 1.00 31.55 11 LYS C N 1
ATOM 978 C CA . LYS C 1 11 ? -18.254 43.825 4.661 1.00 32.19 11 LYS C CA 1
ATOM 979 C C . LYS C 1 11 ? -19.485 44.132 3.793 1.00 33.18 11 LYS C C 1
ATOM 980 O O . LYS C 1 11 ? -20.541 43.523 4.025 1.00 33.64 11 LYS C O 1
ATOM 984 N N . GLU C 1 12 ? -19.339 45.032 2.815 1.00 34.51 12 GLU C N 1
ATOM 985 C CA . GLU C 1 12 ? -20.416 45.451 1.881 1.00 36.09 12 GLU C CA 1
ATOM 986 C C . GLU C 1 12 ? -20.933 44.212 1.137 1.00 35.54 12 GLU C C 1
ATOM 987 O O . GLU C 1 12 ? -22.173 44.044 1.059 1.00 36.44 12 GLU C O 1
ATOM 989 N N . PHE C 1 13 ? -20.037 43.357 0.635 1.00 34.23 13 PHE C N 1
ATOM 990 C CA . PHE C 1 13 ? -20.438 42.138 -0.109 1.00 33.74 13 PHE C CA 1
ATOM 991 C C . PHE C 1 13 ? -21.240 41.206 0.808 1.00 32.88 13 PHE C C 1
ATOM 992 O O . PHE C 1 13 ? -22.298 40.719 0.398 1.00 32.97 13 PHE C O 1
ATOM 1000 N N . VAL C 1 14 ? -20.744 40.962 2.023 1.00 32.30 14 VAL C N 1
ATOM 1001 C CA . VAL C 1 14 ? -21.430 40.091 3.024 1.00 32.17 14 VAL C CA 1
ATOM 1002 C C . VAL C 1 14 ? -22.856 40.617 3.232 1.00 34.42 14 VAL C C 1
ATOM 1003 O O . VAL C 1 14 ? -23.799 39.801 3.207 1.00 34.77 14 VAL C O 1
ATOM 1007 N N . LYS C 1 15 ? -23.016 41.935 3.400 1.00 35.69 15 LYS C N 1
ATOM 1008 C CA . LYS C 1 15 ? -24.334 42.566 3.661 1.00 37.62 15 LYS C CA 1
ATOM 1009 C C . LYS C 1 15 ? -25.253 42.329 2.459 1.00 38.73 15 LYS C C 1
ATOM 1010 O O . LYS C 1 15 ? -26.452 42.082 2.690 1.00 39.65 15 LYS C O 1
ATOM 1014 N N . SER C 1 16 ? -24.712 42.372 1.233 1.00 39.33 16 SER C N 1
ATOM 1015 C CA . SER C 1 16 ? -25.478 42.155 -0.023 1.00 40.61 16 SER C CA 1
ATOM 1016 C C . SER C 1 16 ? -26.037 40.726 -0.058 1.00 40.51 16 SER C C 1
ATOM 1017 O O . SER C 1 16 ? -27.124 40.541 -0.633 1.00 41.95 16 SER C O 1
ATOM 1020 N N . VAL C 1 17 ? -25.340 39.760 0.552 1.00 38.57 17 VAL C N 1
ATOM 1021 C CA . VAL C 1 17 ? -25.770 38.328 0.599 1.00 38.72 17 VAL C CA 1
ATOM 1022 C C . VAL C 1 17 ? -26.708 38.122 1.796 1.00 38.69 17 VAL C C 1
ATOM 1023 O O . VAL C 1 17 ? -27.783 37.544 1.610 1.00 39.78 17 VAL C O 1
ATOM 1027 N N . ASP C 1 18 ? -26.307 38.560 2.989 1.00 38.17 18 ASP C N 1
ATOM 1028 C CA . ASP C 1 18 ? -27.102 38.384 4.232 1.00 39.15 18 ASP C CA 1
ATOM 1029 C C . ASP C 1 18 ? -27.037 39.672 5.044 1.00 39.57 18 ASP C C 1
ATOM 1030 O O . ASP C 1 18 ? -26.040 39.926 5.714 1.00 38.22 18 ASP C O 1
ATOM 1035 N N . PRO C 1 19 ? -28.108 40.498 5.021 1.00 42.35 19 PRO C N 1
ATOM 1036 C CA . PRO C 1 19 ? -28.157 41.745 5.788 1.00 42.52 19 PRO C CA 1
ATOM 1037 C C . PRO C 1 19 ? -27.918 41.631 7.303 1.00 41.77 19 PRO C C 1
ATOM 1038 O O . PRO C 1 19 ? -27.564 42.627 7.880 1.00 41.17 19 PRO C O 1
ATOM 1042 N N . GLU C 1 20 ? -28.148 40.462 7.910 1.00 41.73 20 GLU C N 1
ATOM 1043 C CA . GLU C 1 20 ? -28.028 40.261 9.383 1.00 41.20 20 GLU C CA 1
ATOM 1044 C C . GLU C 1 20 ? -26.642 39.710 9.749 1.00 37.41 20 GLU C C 1
ATOM 1045 O O . GLU C 1 20 ? -26.350 39.629 10.950 1.00 36.32 20 GLU C O 1
ATOM 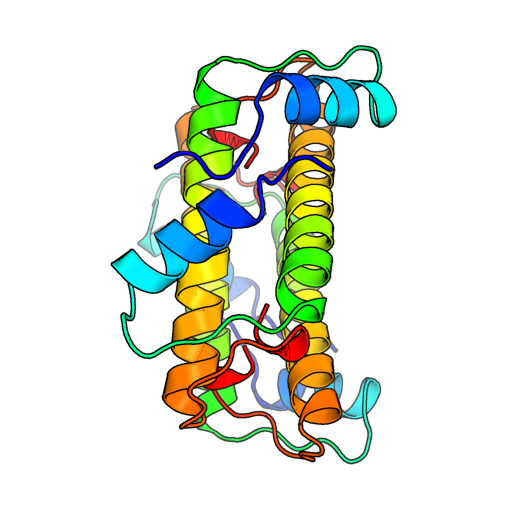1051 N N . MET C 1 21 ? -25.824 39.336 8.762 1.00 34.29 21 MET C N 1
ATOM 1052 C CA . MET C 1 21 ? -24.518 38.678 9.015 1.00 32.30 21 MET C CA 1
ATOM 1053 C C . MET C 1 21 ? -23.473 39.753 9.333 1.00 31.13 21 MET C C 1
ATOM 1054 O O . MET C 1 21 ? -23.322 40.693 8.544 1.00 31.40 21 MET C O 1
ATOM 1059 N N . ARG C 1 22 ? -22.806 39.644 10.480 1.00 30.36 22 ARG C N 1
ATOM 1060 C CA . ARG C 1 22 ? -21.684 40.5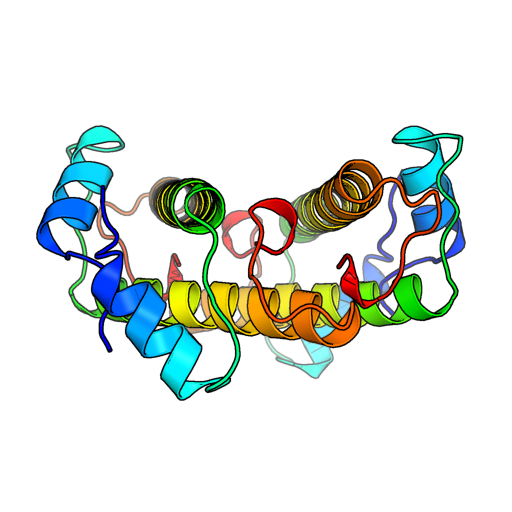35 10.879 1.00 29.93 22 ARG C CA 1
ATOM 1061 C C . ARG C 1 22 ? -20.378 39.772 10.666 1.00 28.09 22 ARG C C 1
ATOM 1062 O O . ARG C 1 22 ? -20.430 38.557 10.404 1.00 27.03 22 ARG C O 1
ATOM 1070 N N . VAL C 1 23 ? -19.248 40.477 10.715 1.00 27.51 23 VAL C N 1
ATOM 1071 C CA . VAL C 1 23 ? -17.912 39.928 10.350 1.00 26.95 23 VAL C CA 1
ATOM 1072 C C . VAL C 1 23 ? -16.963 40.163 11.525 1.00 27.02 23 VAL C C 1
ATOM 1073 O O . VAL C 1 23 ? -16.731 41.342 11.862 1.00 27.43 23 VAL C O 1
ATOM 1077 N N . SER C 1 24 ? -16.424 39.102 12.128 1.00 26.73 24 SER C N 1
ATOM 1078 C CA . SER C 1 24 ? -15.377 39.203 13.181 1.00 27.53 24 SER C CA 1
ATOM 1079 C C . SER C 1 24 ? -14.101 39.717 12.521 1.00 28.00 24 SER C C 1
ATOM 1080 O O . SER C 1 24 ? -13.850 39.432 11.344 1.00 27.22 24 SER C O 1
ATOM 1083 N N . PRO C 1 25 ? -13.252 40.484 13.233 1.00 29.51 25 PRO C N 1
ATOM 1084 C CA . PRO C 1 25 ? -11.959 40.892 12.687 1.00 30.53 25 PRO C CA 1
ATOM 1085 C C . PRO C 1 25 ? -11.121 39.714 12.163 1.00 30.50 25 PRO C C 1
ATOM 1086 O O . PRO C 1 25 ? -10.469 39.890 11.152 1.00 29.81 25 PRO C O 1
ATOM 1090 N N . GLU C 1 26 ? -11.179 38.550 12.819 1.00 30.73 26 GLU C N 1
ATOM 1091 C CA . GLU C 1 26 ? -10.356 37.366 12.451 1.00 30.76 26 GLU C CA 1
ATOM 1092 C C . GLU C 1 26 ? -10.814 36.776 11.110 1.00 28.39 26 GLU C C 1
ATOM 1093 O O . GLU C 1 26 ? -9.991 36.121 10.441 1.00 26.96 26 GLU C O 1
ATOM 1099 N N . PHE C 1 27 ? -12.074 36.981 10.729 1.00 27.11 27 PHE C N 1
ATOM 1100 C CA . PHE C 1 27 ? -12.594 36.495 9.427 1.00 26.51 27 PHE C CA 1
ATOM 1101 C C . PHE C 1 27 ? -11.822 37.178 8.291 1.00 26.68 27 PHE C C 1
ATOM 1102 O O . PHE C 1 27 ? -11.423 36.489 7.330 1.00 26.15 27 PHE C O 1
ATOM 1110 N N . TYR C 1 28 ? -11.628 38.492 8.364 1.00 28.11 28 TYR C N 1
ATOM 1111 C CA . TYR C 1 28 ? -10.920 39.257 7.297 1.00 28.78 28 TYR C CA 1
ATOM 1112 C C . TYR C 1 28 ? -9.515 38.676 7.091 1.00 29.49 28 TYR C C 1
ATOM 1113 O O . TYR C 1 28 ? -9.117 38.472 5.921 1.00 28.35 28 TYR C O 1
ATOM 1122 N N . ASP C 1 29 ? -8.804 38.394 8.191 1.00 30.57 29 ASP C N 1
ATOM 1123 C CA . ASP C 1 29 ? -7.424 37.848 8.155 1.00 31.73 29 ASP C CA 1
ATOM 1124 C C . ASP C 1 29 ? -7.437 36.449 7.535 1.00 29.98 29 ASP C C 1
ATOM 1125 O O . ASP C 1 29 ? -6.560 36.169 6.702 1.00 29.22 29 ASP C O 1
ATOM 1130 N N . ALA C 1 30 ? -8.395 35.604 7.926 1.00 28.84 30 ALA C N 1
ATOM 1131 C CA . ALA C 1 30 ? -8.528 34.222 7.405 1.00 27.68 30 ALA C CA 1
ATOM 1132 C C . ALA C 1 30 ? -8.870 34.282 5.919 1.00 25.38 30 ALA C C 1
ATOM 1133 O O . ALA C 1 30 ? -8.296 33.475 5.156 1.00 24.46 30 ALA C O 1
ATOM 1135 N N . LEU C 1 31 ? -9.748 35.204 5.510 1.00 24.53 31 LEU C N 1
ATOM 1136 C CA . LEU C 1 31 ? -10.140 35.341 4.079 1.00 23.93 31 LEU C CA 1
ATOM 1137 C C . LEU C 1 31 ? -8.911 35.768 3.266 1.00 23.95 31 LEU C C 1
ATOM 1138 O O . LEU C 1 31 ? -8.678 35.170 2.191 1.00 22.99 31 LEU C O 1
ATOM 1143 N N . GLU C 1 32 ? -8.142 36.733 3.773 1.00 25.03 32 GLU C N 1
ATOM 1144 C CA . GLU C 1 32 ? -6.903 37.221 3.118 1.00 26.29 32 GLU C CA 1
ATOM 1145 C C . GLU C 1 32 ? -5.934 36.045 2.919 1.00 25.71 32 GLU C C 1
ATOM 1146 O O . GLU C 1 32 ? -5.376 35.920 1.805 1.00 23.84 32 GLU C O 1
ATOM 1152 N N . ALA C 1 33 ? -5.743 35.199 3.937 1.00 25.84 33 ALA C N 1
ATOM 1153 C CA . ALA C 1 33 ? -4.836 34.027 3.859 1.00 26.88 33 ALA C CA 1
ATOM 1154 C C . ALA C 1 33 ? -5.324 33.070 2.760 1.00 26.26 33 ALA C C 1
ATOM 1155 O O . ALA C 1 33 ? -4.478 32.550 2.007 1.00 25.04 33 ALA C O 1
ATOM 1157 N N . GLU C 1 34 ? -6.635 32.850 2.656 1.00 26.89 34 GLU C N 1
ATOM 1158 C CA . GLU C 1 34 ? -7.211 31.902 1.667 1.00 27.53 34 GLU C CA 1
ATOM 1159 C C . GLU C 1 34 ? -7.033 32.473 0.260 1.00 27.25 34 GLU C C 1
ATOM 1160 O O . GLU C 1 34 ? -6.765 31.689 -0.656 1.00 26.41 34 GLU C O 1
ATOM 1166 N N . VAL C 1 35 ? -7.150 33.786 0.086 1.00 27.26 35 VAL C N 1
ATOM 1167 C CA . VAL C 1 35 ? -6.944 34.431 -1.246 1.00 27.20 35 VAL C CA 1
ATOM 1168 C C . VAL C 1 35 ? -5.477 34.252 -1.651 1.00 26.44 35 VAL C C 1
ATOM 1169 O O . VAL C 1 35 ? -5.239 33.868 -2.810 1.00 25.93 35 VAL C O 1
ATOM 1173 N N . LYS C 1 36 ? -4.538 34.462 -0.725 1.00 26.78 36 LYS C N 1
ATOM 1174 C CA . LYS C 1 36 ? -3.093 34.203 -0.977 1.00 27.98 36 LYS C CA 1
ATOM 1175 C C . LYS C 1 36 ? -2.915 32.739 -1.413 1.00 27.25 36 LYS C C 1
ATOM 1176 O O . LYS C 1 36 ? -2.197 32.502 -2.386 1.00 26.43 36 LYS C O 1
ATOM 1182 N N . ALA C 1 37 ? -3.559 31.795 -0.724 1.00 26.98 37 ALA C N 1
ATOM 1183 C CA . ALA C 1 37 ? -3.484 30.349 -1.038 1.00 27.41 37 ALA C CA 1
ATOM 1184 C C . ALA C 1 37 ? -4.037 30.080 -2.446 1.00 26.51 37 ALA C C 1
ATOM 1185 O O . ALA C 1 37 ? -3.408 29.293 -3.166 1.00 26.61 37 ALA C O 1
ATOM 1187 N N . LEU C 1 38 ? -5.157 30.696 -2.833 1.00 26.32 38 LEU C N 1
ATOM 1188 C CA . LEU C 1 38 ? -5.736 30.556 -4.200 1.00 26.52 38 LEU C CA 1
ATOM 1189 C C . LEU C 1 38 ? -4.718 31.046 -5.238 1.00 25.18 38 LEU C C 1
ATOM 1190 O O . LEU C 1 38 ? -4.544 30.379 -6.277 1.00 23.87 38 LEU C O 1
ATOM 1195 N N . VAL C 1 39 ? -4.088 32.194 -4.994 1.00 23.91 39 VAL C N 1
ATOM 1196 C CA . VAL C 1 39 ? -3.141 32.789 -5.979 1.00 24.24 39 VAL C CA 1
ATOM 1197 C C . VAL C 1 39 ? -1.891 31.904 -6.061 1.00 24.32 39 VAL C C 1
ATOM 1198 O O . VAL C 1 39 ? -1.384 31.694 -7.173 1.00 23.22 39 VAL C O 1
ATOM 1202 N N . GLU C 1 40 ? -1.407 31.396 -4.927 1.00 25.29 40 GLU C N 1
ATOM 1203 C CA . GLU C 1 40 ? -0.203 30.521 -4.895 1.00 26.89 40 GLU C CA 1
ATOM 1204 C C . GLU C 1 40 ? -0.514 29.238 -5.675 1.00 25.39 40 GLU C C 1
ATOM 1205 O O . GLU C 1 40 ? 0.363 28.794 -6.428 1.00 23.72 40 GLU C O 1
ATOM 1211 N N . LYS C 1 41 ? -1.723 28.693 -5.539 1.00 23.97 41 LYS C N 1
ATOM 1212 C CA . LYS C 1 41 ? -2.157 27.476 -6.277 1.00 24.71 41 LYS C CA 1
ATOM 1213 C C . LYS C 1 41 ? -2.181 27.795 -7.781 1.00 22.53 41 LYS C C 1
ATOM 1214 O O . LYS C 1 41 ? -1.675 26.962 -8.569 1.00 21.96 41 LYS C O 1
ATOM 1218 N N . ALA C 1 42 ? -2.753 28.940 -8.168 1.00 21.54 42 ALA C N 1
ATOM 1219 C CA . ALA C 1 42 ? -2.821 29.378 -9.584 1.00 21.44 42 ALA C CA 1
ATOM 1220 C C . ALA C 1 42 ? -1.402 29.479 -10.163 1.00 21.36 42 ALA C C 1
ATOM 1221 O O . ALA C 1 42 ? -1.173 28.995 -11.294 1.00 20.81 42 ALA C O 1
ATOM 1223 N N . ILE C 1 43 ? -0.470 30.069 -9.412 1.00 20.56 43 ILE C N 1
ATOM 1224 C CA . ILE C 1 43 ? 0.954 30.220 -9.830 1.00 21.35 43 ILE C CA 1
ATOM 1225 C C . ILE C 1 43 ? 1.56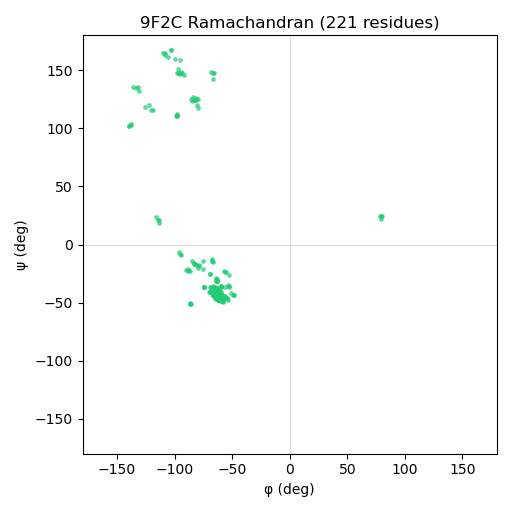8 28.833 -10.059 1.00 21.63 43 ILE C C 1
ATOM 1226 O O . ILE C 1 43 ? 2.285 28.661 -11.066 1.00 21.63 43 ILE C O 1
ATOM 1231 N N . LYS C 1 44 ? 1.294 27.879 -9.167 1.00 21.41 44 LYS C N 1
ATOM 1232 C CA . LYS C 1 44 ? 1.857 26.507 -9.287 1.00 22.64 44 LYS C CA 1
ATOM 1233 C C . LYS C 1 44 ? 1.271 25.813 -10.517 1.00 21.80 44 LYS C C 1
ATOM 1234 O O . LYS C 1 44 ? 2.038 25.071 -11.180 1.00 21.24 44 LYS C O 1
ATOM 1240 N N . ARG C 1 45 ? -0.001 26.063 -10.843 1.00 21.40 45 ARG C N 1
ATOM 1241 C CA . ARG C 1 45 ? -0.639 25.494 -12.068 1.00 22.18 45 ARG C CA 1
ATOM 1242 C C . ARG C 1 45 ? 0.086 26.038 -13.301 1.00 22.33 45 ARG C C 1
ATOM 1243 O O . ARG C 1 45 ? 0.424 25.218 -14.198 1.00 22.19 45 ARG C O 1
ATOM 1251 N N . ALA C 1 46 ? 0.326 27.351 -13.354 1.00 22.78 46 ALA C N 1
ATOM 1252 C CA . ALA C 1 46 ? 0.968 28.017 -14.513 1.00 23.05 46 ALA C CA 1
ATOM 1253 C C . ALA C 1 46 ? 2.403 27.507 -14.657 1.00 23.42 46 ALA C C 1
ATOM 1254 O O . ALA C 1 46 ? 2.805 27.160 -15.796 1.00 23.66 46 ALA C O 1
ATOM 1256 N N . GLN C 1 47 ? 3.137 27.435 -13.541 1.00 23.28 47 GLN C N 1
ATOM 1257 C CA . GLN C 1 47 ? 4.545 26.968 -13.528 1.00 23.69 47 GLN C CA 1
ATOM 1258 C C . GLN C 1 47 ? 4.625 25.513 -14.003 1.00 24.10 47 GLN C C 1
ATOM 1259 O O . GLN C 1 47 ? 5.570 25.207 -14.767 1.00 24.42 47 GLN C O 1
ATOM 1265 N N . ALA C 1 48 ? 3.686 24.652 -13.580 1.00 23.55 48 ALA C N 1
ATOM 1266 C CA . ALA C 1 48 ? 3.657 23.217 -13.949 1.00 25.23 48 ALA C CA 1
ATOM 1267 C C . ALA C 1 48 ? 3.460 23.074 -15.462 1.00 26.88 48 ALA C C 1
ATOM 1268 O O . ALA C 1 48 ? 3.980 22.097 -16.038 1.00 27.31 48 ALA C O 1
ATOM 1270 N N . GLU C 1 49 ? 2.750 24.022 -16.071 1.00 27.65 49 GLU C N 1
ATOM 1271 C CA . GLU C 1 49 ? 2.429 24.053 -17.524 1.00 29.87 49 GLU C CA 1
ATOM 1272 C C . GLU C 1 49 ? 3.598 24.663 -18.301 1.00 31.30 49 GLU C C 1
ATOM 1273 O O . GLU C 1 49 ? 3.610 24.506 -19.530 1.00 33.34 49 GLU C O 1
ATOM 1279 N N . GLY C 1 50 ? 4.521 25.355 -17.621 1.00 31.91 50 GLY C N 1
ATOM 1280 C CA . GLY C 1 50 ? 5.629 26.100 -18.248 1.00 32.32 50 GLY C CA 1
ATOM 1281 C C . GLY C 1 50 ? 5.175 27.442 -18.800 1.00 32.91 50 GLY C C 1
ATOM 1282 O O . GLY C 1 50 ? 5.867 27.959 -19.687 1.00 34.00 50 GLY C O 1
ATOM 1283 N N . ARG C 1 51 ? 4.087 28.011 -18.269 1.00 32.00 51 ARG C N 1
ATOM 1284 C CA . ARG C 1 51 ? 3.577 29.357 -18.654 1.00 32.60 51 ARG C CA 1
ATOM 1285 C C . ARG C 1 51 ? 4.178 30.422 -17.719 1.00 32.04 51 ARG C C 1
ATOM 1286 O O . ARG C 1 51 ? 4.398 30.124 -16.521 1.00 31.34 51 ARG C O 1
ATOM 1294 N N . LYS C 1 52 ? 4.436 31.619 -18.243 1.00 32.10 52 LYS C N 1
ATOM 1295 C CA . LYS C 1 52 ? 4.952 32.775 -17.458 1.00 32.78 52 LYS C CA 1
ATOM 1296 C C . LYS C 1 52 ? 3.882 33.874 -17.416 1.00 32.16 52 LYS C C 1
ATOM 1297 O O . LYS C 1 52 ? 4.225 35.018 -17.103 1.00 32.71 52 LYS C O 1
ATOM 1302 N N . THR C 1 53 ? 2.624 33.508 -17.695 1.00 30.31 53 THR C N 1
ATOM 1303 C CA . THR C 1 53 ? 1.420 34.361 -17.538 1.00 30.31 53 THR C CA 1
ATOM 1304 C C . THR C 1 53 ? 0.331 33.576 -16.801 1.00 27.54 53 THR C C 1
ATOM 1305 O O . THR C 1 53 ? 0.093 32.410 -17.160 1.00 27.47 53 THR C O 1
ATOM 1309 N N . LEU C 1 54 ? -0.326 34.214 -15.835 1.00 26.66 54 LEU C N 1
ATOM 1310 C CA . LEU C 1 54 ? -1.534 33.680 -15.159 1.00 25.82 54 LEU C CA 1
ATOM 1311 C C . LEU C 1 54 ? -2.769 33.998 -16.001 1.00 25.91 54 LEU C C 1
ATOM 1312 O O . LEU C 1 54 ? -2.992 35.201 -16.311 1.00 25.37 54 LEU C O 1
ATOM 1317 N N . TYR C 1 55 ? -3.531 32.963 -16.352 1.00 25.34 55 TYR C N 1
ATOM 1318 C CA . TYR C 1 55 ? -4.816 33.074 -17.087 1.00 27.19 55 TYR C CA 1
ATOM 1319 C C . TYR C 1 55 ? -5.964 32.752 -16.127 1.00 26.16 55 TYR C C 1
ATOM 1320 O O . TYR C 1 55 ? -5.702 32.151 -15.049 1.00 23.50 55 TYR C O 1
ATOM 1329 N N . ALA C 1 56 ? -7.193 33.108 -16.515 1.00 27.03 56 ALA C N 1
ATOM 1330 C CA . ALA C 1 56 ? -8.429 32.783 -15.768 1.00 27.22 56 ALA C CA 1
ATOM 1331 C C . ALA C 1 56 ? -8.441 31.278 -15.457 1.00 27.12 56 ALA C C 1
ATOM 1332 O O . ALA C 1 56 ? -8.774 30.912 -14.312 1.00 26.03 56 ALA C O 1
ATOM 1334 N N . ARG C 1 57 ? -8.046 30.437 -16.414 1.00 28.14 57 ARG C N 1
ATOM 1335 C CA . ARG C 1 57 ? -8.126 28.957 -16.255 1.00 29.24 57 ARG C CA 1
ATOM 1336 C C . ARG C 1 57 ? -7.148 28.446 -15.180 1.00 27.77 57 ARG C C 1
ATOM 1337 O O . ARG C 1 57 ? -7.294 27.282 -14.787 1.00 28.61 57 ARG C O 1
ATOM 1345 N N . HIS C 1 58 ? -6.188 29.250 -14.706 1.00 25.45 58 HIS C N 1
ATOM 1346 C CA . HIS C 1 58 ? -5.240 28.834 -13.635 1.00 25.24 58 HIS C CA 1
ATOM 1347 C C . HIS C 1 58 ? -5.869 28.966 -12.244 1.00 25.13 58 HIS C C 1
ATOM 1348 O O . HIS C 1 58 ? -5.334 28.342 -11.314 1.00 24.24 58 HIS C O 1
ATOM 1355 N N . VAL C 1 59 ? -6.948 29.733 -12.111 1.00 27.03 59 VAL C N 1
ATOM 1356 C CA . VAL C 1 59 ? -7.591 30.064 -10.800 1.00 28.79 59 VAL C CA 1
ATOM 1357 C C . VAL C 1 59 ? -8.345 28.829 -10.298 1.00 29.63 59 VAL C C 1
ATOM 1358 O O . VAL C 1 59 ? -8.860 28.050 -11.130 1.00 30.41 59 VAL C O 1
ATOM 1363 N N . GLU D 1 3 ? -16.200 45.162 -6.132 1.00 42.47 3 GLU D N 1
ATOM 1364 C CA . GLU D 1 3 ? -14.831 44.557 -6.195 1.00 40.55 3 GLU D CA 1
ATOM 1365 C C . GLU D 1 3 ? -14.200 44.553 -4.796 1.00 39.03 3 GLU D C 1
ATOM 1366 O O . GLU D 1 3 ? -14.025 45.636 -4.219 1.00 41.06 3 GLU D O 1
ATOM 1368 N N . MET D 1 4 ? -13.865 43.377 -4.276 1.00 37.04 4 MET D N 1
ATOM 1369 C CA . MET D 1 4 ? -13.214 43.206 -2.950 1.00 36.42 4 MET D CA 1
ATOM 1370 C C . MET D 1 4 ? -11.687 43.286 -3.079 1.00 35.65 4 MET D C 1
ATOM 1371 O O . MET D 1 4 ? -11.042 43.610 -2.074 1.00 37.01 4 MET D O 1
ATOM 1376 N N . LEU D 1 5 ? -11.127 43.020 -4.259 1.00 34.54 5 LEU D N 1
ATOM 1377 C CA . LEU D 1 5 ? -9.652 42.944 -4.463 1.00 34.47 5 LEU D CA 1
ATOM 1378 C C . LEU D 1 5 ? -9.115 44.270 -5.003 1.00 34.82 5 LEU D C 1
ATOM 1379 O O . LEU D 1 5 ? -9.835 44.937 -5.753 1.00 35.11 5 LEU D O 1
ATOM 1384 N N . VAL D 1 6 ? -7.881 44.608 -4.624 1.00 34.83 6 VAL D N 1
ATOM 1385 C CA . VAL D 1 6 ? -7.070 45.700 -5.232 1.00 36.78 6 VAL D CA 1
ATOM 1386 C C . VAL D 1 6 ? -6.118 45.045 -6.235 1.00 35.75 6 VAL D C 1
ATOM 1387 O O . VAL D 1 6 ? -5.220 44.315 -5.802 1.00 34.53 6 VAL D O 1
ATOM 1391 N N . LYS D 1 7 ? -6.316 45.288 -7.528 1.00 36.95 7 LYS D N 1
ATOM 1392 C CA . LYS D 1 7 ? -5.566 44.587 -8.608 1.00 36.32 7 LYS D CA 1
ATOM 1393 C C . LYS D 1 7 ? -4.063 44.850 -8.457 1.00 35.82 7 LYS D C 1
ATOM 1394 O O . LYS D 1 7 ? -3.292 43.904 -8.622 1.00 34.21 7 LYS D O 1
ATOM 1400 N N . SER D 1 8 ? -3.652 46.075 -8.130 1.00 37.11 8 SER D N 1
ATOM 1401 C CA . SER D 1 8 ? -2.215 46.429 -7.958 1.00 38.04 8 SER D CA 1
ATOM 1402 C C . SER D 1 8 ? -1.603 45.570 -6.839 1.00 36.25 8 SER D C 1
ATOM 1403 O O . SER D 1 8 ? -0.432 45.165 -6.974 1.00 36.36 8 SER D O 1
ATOM 1406 N N . LYS D 1 9 ? -2.374 45.274 -5.791 1.00 35.55 9 LYS D N 1
ATOM 1407 C CA . LYS D 1 9 ? -1.912 44.468 -4.624 1.00 35.17 9 LYS D CA 1
ATOM 1408 C C . LYS D 1 9 ? -1.821 42.990 -5.018 1.00 32.57 9 LYS D C 1
ATOM 1409 O O . LYS D 1 9 ? -0.905 42.301 -4.544 1.00 31.43 9 LYS D O 1
ATOM 1415 N N . VAL D 1 10 ? -2.741 42.517 -5.852 1.00 31.41 10 VAL D N 1
ATOM 1416 C CA . VAL D 1 10 ? -2.684 41.141 -6.419 1.00 30.32 10 VAL D CA 1
ATOM 1417 C C . VAL D 1 10 ? -1.397 41.031 -7.240 1.00 30.49 10 VAL D C 1
ATOM 1418 O O . VAL D 1 10 ? -0.647 40.060 -7.027 1.00 29.38 10 VAL D O 1
ATOM 1422 N N . LYS D 1 11 ? -1.124 42.015 -8.103 1.00 31.93 11 LYS D N 1
ATOM 1423 C CA . LYS D 1 11 ? 0.088 42.031 -8.967 1.00 32.83 11 LYS D CA 1
ATOM 1424 C C . LYS D 1 11 ? 1.337 41.973 -8.077 1.00 33.16 11 LYS D C 1
ATOM 1425 O O . LYS D 1 11 ? 2.213 41.121 -8.341 1.00 32.81 11 LYS D O 1
ATOM 1430 N N . GLU D 1 12 ? 1.395 42.827 -7.051 1.00 33.73 12 GLU D N 1
ATOM 1431 C CA . GLU D 1 12 ? 2.521 42.907 -6.084 1.00 34.37 12 GLU D CA 1
ATOM 1432 C C . GLU D 1 12 ? 2.699 41.541 -5.404 1.00 33.05 12 GLU D C 1
ATOM 1433 O O . GLU D 1 12 ? 3.843 41.075 -5.307 1.00 33.93 12 GLU D O 1
ATOM 1435 N N . PHE D 1 13 ? 1.612 40.906 -4.967 1.00 31.34 13 PHE D N 1
ATOM 1436 C CA . PHE D 1 13 ? 1.673 39.586 -4.290 1.00 31.05 13 PHE D CA 1
ATOM 1437 C C . PHE D 1 13 ? 2.244 38.539 -5.255 1.00 29.57 13 PHE D C 1
ATOM 1438 O O . PHE D 1 13 ? 3.136 37.782 -4.861 1.00 29.27 13 PHE D O 1
ATOM 1446 N N . VAL D 1 14 ? 1.736 38.490 -6.489 1.00 29.15 14 VAL D N 1
ATOM 1447 C CA . VAL D 1 14 ? 2.223 37.530 -7.525 1.00 28.21 14 VAL D CA 1
ATOM 1448 C C . VAL D 1 14 ? 3.739 37.709 -7.679 1.00 29.02 14 VAL D C 1
ATOM 1449 O O . VAL D 1 14 ? 4.454 36.692 -7.684 1.00 29.10 14 VAL D O 1
ATOM 1453 N N . LYS D 1 15 ? 4.213 38.956 -7.774 1.00 30.19 15 LYS D N 1
ATOM 1454 C CA . LYS D 1 15 ? 5.655 39.268 -7.969 1.00 31.61 15 LYS D CA 1
ATOM 1455 C C . LYS D 1 15 ? 6.452 38.728 -6.777 1.00 32.22 15 LYS D C 1
ATOM 1456 O O . LYS D 1 15 ? 7.556 38.200 -7.013 1.00 33.30 15 LYS D O 1
ATOM 1458 N N . SER D 1 16 ? 5.911 38.845 -5.558 1.00 32.50 16 SER D N 1
ATOM 1459 C CA . SER D 1 16 ? 6.558 38.370 -4.306 1.00 33.70 16 SER D CA 1
ATOM 1460 C C . SER D 1 16 ? 6.741 36.846 -4.345 1.00 33.27 16 SER D C 1
ATOM 1461 O O . SER D 1 16 ? 7.726 36.371 -3.765 1.00 34.31 16 SER D O 1
ATOM 1464 N N . VAL D 1 17 ? 5.845 36.114 -5.019 1.00 31.30 17 VAL D N 1
ATOM 1465 C CA . VAL D 1 17 ? 5.912 34.624 -5.142 1.00 31.03 17 VAL D CA 1
ATOM 1466 C C . VAL D 1 17 ? 6.806 34.259 -6.336 1.00 30.92 17 VAL D C 1
ATOM 1467 O O . VAL D 1 17 ? 7.702 33.430 -6.168 1.00 31.88 17 VAL D O 1
ATOM 1471 N N . ASP D 1 18 ? 6.556 34.845 -7.509 1.00 30.73 18 ASP D N 1
ATOM 1472 C CA . ASP D 1 18 ? 7.313 34.539 -8.749 1.00 31.42 18 ASP D CA 1
ATOM 1473 C C . ASP D 1 18 ? 7.569 35.836 -9.506 1.00 31.93 18 ASP D C 1
ATOM 1474 O O . ASP D 1 18 ? 6.674 36.346 -10.183 1.00 30.47 18 ASP D O 1
ATOM 1479 N N . PRO D 1 19 ? 8.802 36.387 -9.424 1.00 34.35 19 PRO D N 1
ATOM 1480 C CA . PRO D 1 19 ? 9.143 37.625 -10.123 1.00 35.28 19 PRO D CA 1
ATOM 1481 C C . PRO D 1 19 ? 8.946 37.626 -11.649 1.00 34.82 19 PRO D C 1
ATOM 1482 O O . PRO D 1 19 ? 8.857 38.698 -12.199 1.00 34.83 19 PRO D O 1
ATOM 1486 N N . GLU D 1 20 ? 8.937 36.458 -12.300 1.00 34.59 20 GLU D N 1
ATOM 1487 C CA . GLU D 1 20 ? 8.857 36.341 -13.785 1.00 33.82 20 GLU D CA 1
ATOM 1488 C C . GLU D 1 20 ? 7.404 36.111 -14.228 1.00 33.26 20 GLU D C 1
ATOM 1489 O O . GLU D 1 20 ? 7.155 36.081 -15.447 1.00 32.62 20 GLU D O 1
ATOM 1491 N N . MET D 1 21 ? 6.478 35.914 -13.290 1.00 31.61 21 MET D N 1
ATOM 1492 C CA . MET D 1 21 ? 5.066 35.588 -13.615 1.00 31.37 21 MET D CA 1
ATOM 1493 C C . MET D 1 21 ? 4.328 36.888 -13.958 1.00 31.48 21 MET D C 1
ATOM 1494 O O . MET D 1 21 ? 4.375 37.826 -13.151 1.00 32.21 21 MET D O 1
ATOM 1499 N N . ARG D 1 22 ? 3.682 36.935 -15.119 1.00 31.84 22 ARG D N 1
ATOM 1500 C CA . ARG D 1 22 ? 2.802 38.058 -15.537 1.00 33.03 22 ARG D CA 1
ATOM 1501 C C . ARG D 1 22 ? 1.351 37.707 -15.193 1.00 30.83 22 ARG D C 1
ATOM 1502 O O . ARG D 1 22 ? 1.066 36.520 -14.985 1.00 30.54 22 ARG D O 1
ATOM 1506 N N . VAL D 1 23 ? 0.497 38.713 -15.087 1.00 30.10 23 VAL D N 1
ATOM 1507 C CA . VAL D 1 23 ? -0.948 38.520 -14.759 1.00 28.81 23 VAL D CA 1
ATOM 1508 C C . VAL D 1 23 ? -1.786 39.057 -15.924 1.00 28.24 23 VAL D C 1
ATOM 1509 O O . VAL D 1 23 ? -1.706 40.254 -16.190 1.00 27.83 23 VAL D O 1
ATOM 1513 N N . SER D 1 24 ? -2.534 38.178 -16.600 1.00 27.19 24 SER D N 1
ATOM 1514 C CA . SER D 1 24 ? -3.506 38.574 -17.647 1.00 28.58 24 SER D CA 1
ATOM 1515 C C . SER D 1 24 ? -4.625 39.370 -16.981 1.00 28.34 24 SER D C 1
ATOM 1516 O O . SER D 1 24 ? -4.978 39.115 -15.825 1.00 27.42 24 SER D O 1
ATOM 1519 N N . PRO D 1 25 ? -5.223 40.360 -17.674 1.00 29.40 25 PRO D N 1
ATOM 1520 C CA . PRO D 1 25 ? -6.371 41.081 -17.123 1.00 30.14 25 PRO D CA 1
ATOM 1521 C C . PRO D 1 25 ? -7.509 40.146 -16.678 1.00 29.19 25 PRO D C 1
ATOM 1522 O O . PRO D 1 25 ? -8.145 40.433 -15.674 1.00 29.28 25 PRO D O 1
ATOM 1526 N N . GLU D 1 26 ? -7.729 39.038 -17.392 1.00 28.36 26 GLU D N 1
ATOM 1527 C CA . GLU D 1 26 ? -8.855 38.106 -17.114 1.00 28.42 26 GLU D CA 1
ATOM 1528 C C . GLU D 1 26 ? -8.625 37.358 -15.789 1.00 26.83 26 GLU D C 1
ATOM 1529 O O . GLU D 1 26 ? -9.614 36.904 -15.177 1.00 26.17 26 GLU D O 1
ATOM 1535 N N . PHE D 1 27 ? -7.368 37.210 -15.372 1.00 26.01 27 PHE D N 1
ATOM 1536 C CA . PHE D 1 27 ? -7.028 36.532 -14.098 1.00 25.37 27 PHE D CA 1
ATOM 1537 C C . PHE D 1 27 ? -7.642 37.304 -12.925 1.00 25.58 27 PHE D C 1
ATOM 1538 O O . PHE D 1 27 ? -8.219 36.670 -12.023 1.00 24.62 27 PHE D O 1
ATOM 1546 N N . TYR D 1 28 ? -7.515 38.628 -12.917 1.00 26.67 28 TYR D N 1
ATOM 1547 C CA . TYR D 1 28 ? -8.036 39.483 -11.817 1.00 28.50 28 TYR D CA 1
ATOM 1548 C C . TYR D 1 28 ? -9.540 39.243 -11.646 1.00 28.92 28 TYR D C 1
ATOM 1549 O O . TYR D 1 28 ? -10.020 39.082 -10.499 1.00 29.76 28 TYR D O 1
ATOM 1558 N N . ASP D 1 29 ? -10.268 39.215 -12.768 1.00 29.55 29 ASP D N 1
ATOM 1559 C CA . ASP D 1 29 ? -11.741 39.027 -12.788 1.00 30.58 29 ASP D CA 1
ATOM 1560 C C . ASP D 1 29 ? -12.091 37.630 -12.276 1.00 28.98 29 ASP D C 1
ATOM 1561 O O . ASP D 1 29 ? -13.046 37.507 -11.476 1.00 28.31 29 ASP D O 1
ATOM 1566 N N . ALA D 1 30 ? -11.353 36.606 -12.716 1.00 27.85 30 ALA D N 1
ATOM 1567 C CA . ALA D 1 30 ? -11.579 35.203 -12.296 1.00 26.93 30 ALA D CA 1
ATOM 1568 C C . ALA D 1 30 ? -11.286 35.074 -10.796 1.00 25.14 30 ALA D C 1
ATOM 1569 O O . ALA D 1 30 ? -12.062 34.379 -10.095 1.00 24.03 30 ALA D O 1
ATOM 1571 N N . LEU D 1 31 ? -10.225 35.727 -10.310 1.00 24.31 31 LEU D N 1
ATOM 1572 C CA . LEU D 1 31 ? -9.852 35.678 -8.873 1.00 24.09 31 LEU D CA 1
ATOM 1573 C C . LEU D 1 31 ? -10.957 36.349 -8.047 1.00 25.07 31 LEU D C 1
ATOM 1574 O O . LEU D 1 31 ? -11.346 35.778 -7.024 1.00 24.46 31 LEU D O 1
ATOM 1579 N N . GLU D 1 32 ? -11.465 37.494 -8.502 1.00 26.31 32 GLU D N 1
ATOM 1580 C CA . GLU D 1 32 ? -12.569 38.229 -7.831 1.00 28.04 32 GLU D CA 1
ATOM 1581 C C . GLU D 1 32 ? -13.792 37.302 -7.708 1.00 27.92 32 GLU D C 1
ATOM 1582 O O . GLU D 1 32 ? -14.384 37.255 -6.610 1.00 26.40 32 GLU D O 1
ATOM 1588 N N . ALA D 1 33 ? -14.153 36.571 -8.769 1.00 27.61 33 ALA D N 1
ATOM 1589 C CA . ALA D 1 33 ? -15.313 35.651 -8.761 1.00 28.72 33 ALA D CA 1
ATOM 1590 C C . ALA D 1 33 ? -15.086 34.543 -7.717 1.00 28.52 33 ALA D C 1
ATOM 1591 O O . ALA D 1 33 ? -16.047 34.200 -6.981 1.00 27.11 33 ALA D O 1
ATOM 1593 N N . GLU D 1 34 ? -13.862 34.016 -7.627 1.00 28.58 34 GLU D N 1
ATOM 1594 C CA . GLU D 1 34 ? -13.527 32.915 -6.681 1.00 30.20 34 GLU D CA 1
ATOM 1595 C C . GLU D 1 34 ? -13.611 33.443 -5.241 1.00 28.49 34 GLU D C 1
ATOM 1596 O O . GLU D 1 34 ? -14.074 32.704 -4.361 1.00 27.88 34 GLU D O 1
ATOM 1602 N N . VAL D 1 35 ? -13.199 34.685 -4.997 1.00 27.44 35 VAL D N 1
ATOM 1603 C CA . VAL D 1 35 ? -13.265 35.295 -3.637 1.00 27.04 35 VAL D CA 1
ATOM 1604 C C . VAL D 1 35 ? -14.736 35.458 -3.252 1.00 27.53 35 VAL D C 1
ATOM 1605 O O . VAL D 1 35 ? -15.080 35.115 -2.107 1.00 26.47 35 VAL D O 1
ATOM 1609 N N . LYS D 1 36 ? -15.587 35.920 -4.173 1.00 27.69 36 LYS D N 1
ATOM 1610 C CA . LYS D 1 36 ? -17.054 36.005 -3.931 1.00 28.82 36 LYS D CA 1
ATOM 1611 C C . LYS D 1 36 ? -17.578 34.613 -3.552 1.00 27.15 36 LYS D C 1
ATOM 1612 O O . LYS D 1 36 ? -18.350 34.518 -2.579 1.00 25.72 36 LYS D O 1
ATOM 1618 N N . ALA D 1 37 ? -17.168 33.570 -4.284 1.00 27.35 37 ALA D N 1
ATOM 1619 C CA . ALA D 1 37 ? -17.589 32.176 -4.024 1.00 27.46 37 ALA D CA 1
ATOM 1620 C C . ALA D 1 37 ? -17.127 31.733 -2.623 1.00 27.08 37 ALA D C 1
ATOM 1621 O O . ALA D 1 37 ? -17.933 31.092 -1.925 1.00 27.01 37 ALA D O 1
ATOM 1623 N N . LEU D 1 38 ? -15.891 32.052 -2.219 1.00 26.88 38 LEU D N 1
ATOM 1624 C CA . LEU D 1 38 ? -15.368 31.734 -0.860 1.00 27.61 38 LEU D CA 1
ATOM 1625 C C . LEU D 1 38 ? -16.252 32.398 0.199 1.00 26.60 38 LEU D C 1
ATOM 1626 O O . LEU D 1 38 ? -16.582 31.740 1.197 1.00 26.40 38 LEU D O 1
ATOM 1631 N N . VAL D 1 39 ? -16.606 33.664 0.009 1.00 26.03 39 VAL D N 1
ATOM 1632 C CA . VAL D 1 39 ? -17.373 34.429 1.028 1.00 25.83 39 VAL D CA 1
ATOM 1633 C C . VAL D 1 39 ? -18.794 33.864 1.083 1.00 25.85 39 VAL D C 1
ATOM 1634 O O . VAL D 1 39 ? -19.325 33.721 2.203 1.00 24.58 39 VAL D O 1
ATOM 1638 N N . GLU D 1 40 ? -19.391 33.543 -0.073 1.00 26.16 40 GLU D N 1
ATOM 1639 C CA . GLU D 1 40 ? -20.761 32.974 -0.123 1.00 27.41 40 GLU D CA 1
ATOM 1640 C C . GLU D 1 40 ? -20.764 31.629 0.619 1.00 25.99 40 GLU D C 1
ATOM 1641 O O . GLU D 1 40 ? -21.721 31.380 1.379 1.00 25.73 40 GLU D O 1
ATOM 1647 N N . LYS D 1 41 ? -19.724 30.811 0.435 1.00 25.13 41 LYS D N 1
ATOM 1648 C CA . LYS D 1 41 ? -19.603 29.492 1.113 1.00 24.86 41 LYS D CA 1
ATOM 1649 C C . LYS D 1 41 ? -19.466 29.723 2.623 1.00 23.85 41 LYS D C 1
ATOM 1650 O O . LYS D 1 41 ? -20.128 29.006 3.383 1.00 23.25 41 LYS D O 1
ATOM 1653 N N . ALA D 1 42 ? -18.633 30.674 3.040 1.00 23.01 42 ALA D N 1
ATOM 1654 C CA . ALA D 1 42 ? -18.428 31.024 4.472 1.00 23.64 42 ALA D CA 1
ATOM 1655 C C . ALA D 1 42 ? -19.767 31.425 5.102 1.00 24.03 42 ALA D C 1
ATOM 1656 O O . ALA D 1 42 ? -20.075 30.952 6.205 1.00 24.29 42 ALA D O 1
ATOM 1658 N N . ILE D 1 43 ? -20.546 32.252 4.409 1.00 24.48 43 ILE D N 1
ATOM 1659 C CA . ILE D 1 43 ? -21.884 32.711 4.884 1.00 25.36 43 ILE D CA 1
ATOM 1660 C C . ILE D 1 43 ? -22.807 31.496 5.048 1.00 25.74 43 ILE D C 1
ATOM 1661 O O . ILE D 1 43 ? -23.527 31.446 6.061 1.00 25.76 43 ILE D O 1
ATOM 1666 N N . LYS D 1 44 ? -22.794 30.557 4.100 1.00 25.94 44 LYS D N 1
ATOM 1667 C CA . LYS D 1 44 ? -23.647 29.342 4.164 1.00 27.27 44 LYS D CA 1
ATOM 1668 C C . LYS D 1 44 ? -23.217 28.472 5.354 1.00 26.74 44 LYS D C 1
ATOM 1669 O O . LYS D 1 44 ? -24.103 27.885 5.999 1.00 27.41 44 LYS D O 1
ATOM 1672 N N . ARG D 1 45 ? -21.920 28.396 5.652 1.00 26.45 45 ARG D N 1
ATOM 1673 C CA . ARG D 1 45 ? -21.402 27.636 6.826 1.00 26.22 45 ARG D CA 1
ATOM 1674 C C . ARG D 1 45 ? -21.938 28.282 8.105 1.00 25.66 45 ARG D C 1
ATOM 1675 O O . ARG D 1 45 ? -22.410 27.540 8.959 1.00 26.32 45 ARG D O 1
ATOM 1683 N N . ALA D 1 46 ? -21.868 29.611 8.224 1.00 25.21 46 ALA D N 1
ATOM 1684 C CA . ALA D 1 46 ? -22.310 30.353 9.431 1.00 26.07 46 ALA D CA 1
ATOM 1685 C C . ALA D 1 46 ? -23.822 30.187 9.591 1.00 26.82 46 ALA D C 1
ATOM 1686 O O . ALA D 1 46 ? -24.267 29.915 10.719 1.00 26.10 46 ALA D O 1
ATOM 1688 N N . GLN D 1 47 ? -24.580 30.329 8.500 1.00 27.37 47 GLN D N 1
ATOM 1689 C CA . GLN D 1 47 ? -26.060 30.180 8.512 1.00 29.03 47 GLN D CA 1
ATOM 1690 C C . GLN D 1 47 ? -26.446 28.755 8.943 1.00 29.33 47 GLN D C 1
ATOM 1691 O O . GLN D 1 47 ? -27.401 28.623 9.735 1.00 29.19 47 GLN D O 1
ATOM 1697 N N . ALA D 1 48 ? -25.736 27.734 8.451 1.00 29.25 48 ALA D N 1
ATOM 1698 C CA . ALA D 1 48 ? -25.997 26.308 8.777 1.00 29.99 48 ALA D CA 1
ATOM 1699 C C . ALA D 1 48 ? -25.762 26.067 10.274 1.00 30.13 48 ALA D C 1
ATOM 1700 O O . ALA D 1 48 ? -26.434 25.193 10.846 1.00 31.48 48 ALA D O 1
ATOM 1702 N N . GLU D 1 49 ? -24.839 26.821 10.878 1.00 29.16 49 GLU D N 1
ATOM 1703 C CA . GLU D 1 49 ? -24.471 26.731 12.315 1.00 29.09 49 GLU D CA 1
ATOM 1704 C C . GLU D 1 49 ? -25.467 27.529 13.164 1.00 28.77 49 GLU D C 1
ATOM 1705 O O . GLU D 1 49 ? -25.491 27.309 14.374 1.00 28.47 49 GLU D O 1
ATOM 1711 N N . GLY D 1 50 ? -26.242 28.428 12.548 1.00 29.06 50 GLY D N 1
ATOM 1712 C CA . GLY D 1 50 ? -27.148 29.357 13.251 1.00 29.51 50 GLY D CA 1
ATOM 1713 C C . GLY D 1 50 ? -26.394 30.538 13.846 1.00 29.77 50 GLY D C 1
ATOM 1714 O O . GLY D 1 50 ? -26.925 31.141 14.789 1.00 28.76 50 GLY D O 1
ATOM 1715 N N . ARG D 1 51 ? -25.220 30.886 13.294 1.00 29.46 51 ARG D N 1
ATOM 1716 C CA . ARG D 1 51 ? -24.429 32.070 13.719 1.00 30.90 51 ARG D CA 1
ATOM 1717 C C . ARG D 1 51 ? -24.787 33.279 12.843 1.00 31.07 51 ARG D C 1
ATOM 1718 O O . ARG D 1 51 ? -25.088 33.081 11.653 1.00 30.00 51 ARG D O 1
ATOM 1726 N N . LYS D 1 52 ? -24.736 34.487 13.408 1.00 31.58 52 LYS D N 1
ATOM 1727 C CA . LYS D 1 52 ? -24.943 35.761 12.667 1.00 32.57 52 LYS D CA 1
ATOM 1728 C C . LYS D 1 52 ? -23.635 36.563 12.647 1.00 30.89 52 LYS D C 1
ATOM 1729 O O . LYS D 1 52 ? -23.690 37.780 12.439 1.00 30.94 52 LYS D O 1
ATOM 1735 N N . THR D 1 53 ? -22.507 35.883 12.847 1.00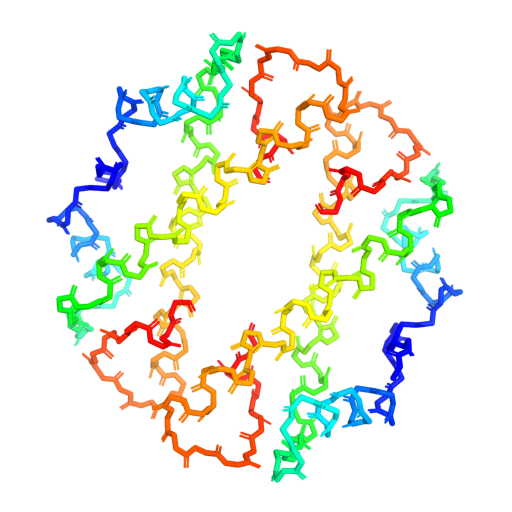 28.88 53 THR D N 1
ATOM 1736 C CA . THR D 1 53 ? -21.130 36.434 12.756 1.00 28.86 53 THR D CA 1
ATOM 1737 C C . THR D 1 53 ? -20.243 35.449 11.984 1.00 27.20 53 THR D C 1
ATOM 1738 O O . THR D 1 53 ? -20.314 34.242 12.258 1.00 26.13 53 THR D O 1
ATOM 1742 N N . LEU D 1 54 ? -19.433 35.954 11.054 1.00 26.18 54 LEU D N 1
ATOM 1743 C CA . LEU D 1 54 ? -18.401 35.170 10.339 1.00 25.57 54 LEU D CA 1
ATOM 1744 C C . LEU D 1 54 ? -17.125 35.114 11.177 1.00 25.50 54 LEU D C 1
ATOM 1745 O O . LEU D 1 54 ? -16.612 36.188 11.569 1.00 25.57 54 LEU D O 1
ATOM 1750 N N . TYR D 1 55 ? -16.627 33.904 11.414 1.00 24.88 55 TYR D N 1
ATOM 1751 C CA . TYR D 1 55 ? -15.342 33.610 12.101 1.00 26.55 55 TYR D CA 1
ATOM 1752 C C . TYR D 1 55 ? -14.338 33.049 11.096 1.00 25.95 55 TYR D C 1
ATOM 1753 O O . TYR D 1 55 ? -14.757 32.612 10.006 1.00 24.51 55 TYR D O 1
ATOM 1762 N N . ALA D 1 56 ? -13.056 33.023 11.479 1.00 26.86 56 ALA D N 1
ATOM 1763 C CA . ALA D 1 56 ? -11.949 32.435 10.687 1.00 27.53 56 ALA D CA 1
ATOM 1764 C C . ALA D 1 56 ? -12.345 31.027 10.232 1.00 27.41 56 ALA D C 1
ATOM 1765 O O . ALA D 1 56 ? -12.127 30.695 9.048 1.00 26.76 56 ALA D O 1
ATOM 1767 N N . ARG D 1 57 ? -12.938 30.233 11.133 1.00 28.44 57 ARG D N 1
ATOM 1768 C CA . ARG D 1 57 ? -13.249 28.806 10.855 1.00 29.22 57 ARG D CA 1
ATOM 1769 C C . ARG D 1 57 ? -14.331 28.666 9.771 1.00 27.81 57 ARG D C 1
ATOM 1770 O O . ARG D 1 57 ? -14.474 27.547 9.274 1.00 29.30 57 ARG D O 1
ATOM 1778 N N . HIS D 1 58 ? -15.063 29.723 9.409 1.00 26.55 58 HIS D N 1
ATOM 1779 C CA . HIS D 1 58 ? -16.095 29.676 8.332 1.00 25.99 58 HIS D CA 1
ATOM 1780 C C . HIS D 1 58 ? -15.459 29.758 6.937 1.00 26.24 58 HIS D C 1
ATOM 1781 O O . HIS D 1 58 ? -16.137 29.359 5.985 1.00 25.55 58 HIS D O 1
ATOM 1788 N N . VAL D 1 59 ? -14.221 30.255 6.826 1.00 28.14 59 VAL D N 1
ATOM 1789 C CA . VAL D 1 59 ? -13.505 30.442 5.523 1.00 29.54 59 VAL D CA 1
ATOM 1790 C C . VAL D 1 59 ? -13.150 29.068 4.950 1.00 30.62 59 VAL D C 1
ATOM 1791 O O . VAL D 1 59 ? -12.748 28.144 5.666 1.00 32.96 59 VAL D O 1
#

Solvent-accessible surface area: 11323 Å² total; per-residue (Å²): 57,59,0,17,52,111,77,79,0,129,106,33,1,138,86,61,14,98,123,13,147,31,18,106,68,0,27,86,25,0,22,60,60,0,54,44,30,0,80,90,0,1,147,18,0,77,66,36,66,91,103,38,0,70,39,48,4,22,92,5,14,54,125,80,72,0,34,85,20,0,54,87,60,13,99,107,1,131,26,10,100,108,0,30,110,21,0,30,56,55,0,51,48,35,0,63,84,0,0,131,16,0,89,70,41,67,102,71,22,0,67,36,31,1,23,109,56,0,16,52,114,76,106,0,74,58,32,0,64,87,60,20,111,116,1,171,25,15,110,84,0,26,91,23,1,22,60,38,0,52,39,25,0,78,73,0,0,119,24,0,73,67,30,51,99,128,33,0,75,35,47,4,15,95,3,17,54,108,78,90,0,113,60,26,1,51,87,48,22,122,63,14,90,26,15,110,86,0,26,89,26,0,22,61,26,0,67,48,34,0,81,57,0,1,76,24,0,88,69,38,52,96,134,37,0,54,37,40,2,12

Secondary structure (DSSP, 8-state):
---B-HHHHHHHHHHH-TT-EE-HHHHHHHHHHHHHHHHHHHHHHHHHT-SEE-GGG-/--B-HHHHHHHHHHH-TT-EE-HHHHHHHHHHHHHHHHHHHHHHHHHT-SEE-GGG-/---B-HHHHHHHHHHH-TT-EE-HHHHHHHHHHHHHHHHHHHHHHHHHT-SEE-GGG-/--B-HHHHHHHHHHH-TT-EE-HHHHHHHHHHHHHHHHHHHHHHHHHT-SEE-GGG-

Sequence (230 aa):
AEMLVKSKVKEFVKSVDPEEMRVSPEFYDALEAEVKALVEKAIKRAQAEGRKTLYARHVEMLVKSKVKEFVKSVDPEMRVSPEFYDALEAEVKALVEKAIKRAQAEGRKTLYARHVAEMLVKSKVKEFVKSVDPEMRVSPEFYDALEAEVKALVEKAIKRAQAEGRKTLYARHVEMLVKSKVKEFVKSVDPEMRVSPEFYDALEAEVKALVEKAIKRAQAEGRKTL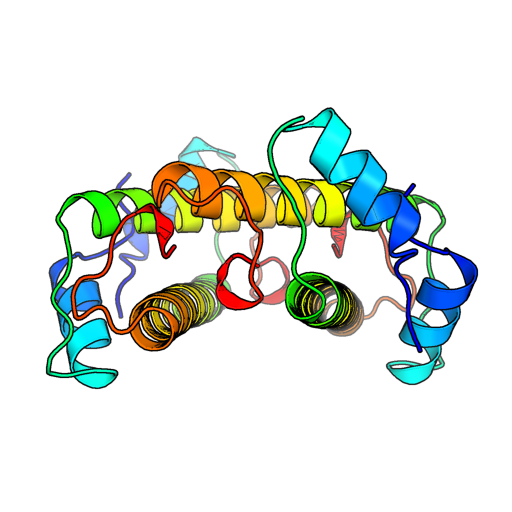YARHV

Radius of gyration: 18.28 Å; Cα contacts (8 Å, |Δi|>4): 333; chains: 4; bounding box: 37×44×46 Å

Nearest PDB structures (foldseek):
  9f2c-assembly1_D  TM=1.009E+00  e=4.464E-07  Thermococcus kodakarensis
  9f0e-assembly1_A  TM=9.007E-01  e=8.061E-04  Bdellovibrio bacteriovorus HD100
  8fvx-assembly1_A  TM=9.173E-01  e=1.813E-03  Bdellovibrio bacteriovorus HD100
  3b0d-assembly2_C  TM=6.492E-01  e=1.566E-01  Gallus gallus
  7ywx-assembly1_W  TM=6.197E-01  e=1.566E-01  Homo sapiens